Protein AF-M4BIV9-F1 (afdb_monomer_lite)

Structure (mmCIF, N/CA/C/O backbone):
data_AF-M4BIV9-F1
#
_entry.id   AF-M4BIV9-F1
#
loop_
_atom_site.group_PDB
_atom_site.id
_atom_site.type_symbol
_atom_site.label_atom_id
_atom_site.label_alt_id
_atom_site.label_comp_id
_atom_site.label_asym_id
_atom_site.label_entity_id
_atom_site.label_seq_id
_atom_site.pdbx_PDB_ins_code
_atom_site.Cartn_x
_atom_site.Cartn_y
_atom_site.Cartn_z
_atom_site.occupancy
_atom_site.B_iso_or_equiv
_atom_site.auth_seq_id
_atom_site.auth_comp_id
_atom_site.auth_asym_id
_atom_site.auth_atom_id
_atom_site.pdbx_PDB_model_num
ATOM 1 N N . MET A 1 1 ? 36.866 -8.983 -0.771 1.00 38.41 1 MET A N 1
ATOM 2 C CA . MET A 1 1 ? 36.747 -7.847 0.167 1.00 38.41 1 MET A CA 1
ATOM 3 C C . MET A 1 1 ? 36.782 -6.546 -0.617 1.00 38.41 1 MET A C 1
ATOM 5 O O . MET A 1 1 ? 37.854 -6.057 -0.934 1.00 38.41 1 MET A O 1
ATOM 9 N N . ALA A 1 2 ? 35.599 -6.054 -0.969 1.00 25.09 2 ALA A N 1
ATOM 10 C CA . ALA A 1 2 ? 35.226 -4.650 -1.118 1.00 25.09 2 ALA A CA 1
ATOM 11 C C . ALA A 1 2 ? 33.696 -4.694 -1.207 1.00 25.09 2 ALA A C 1
ATOM 13 O O . ALA A 1 2 ? 33.135 -5.419 -2.025 1.00 25.09 2 ALA A O 1
ATOM 14 N N . THR A 1 3 ? 33.064 -4.085 -0.220 1.00 27.92 3 THR A N 1
ATOM 15 C CA . THR A 1 3 ? 31.645 -4.150 0.116 1.00 27.92 3 THR A CA 1
ATOM 16 C C . THR A 1 3 ? 30.771 -3.640 -1.022 1.00 27.92 3 THR A C 1
ATOM 18 O O . THR A 1 3 ? 31.071 -2.595 -1.598 1.00 27.92 3 THR A O 1
ATOM 21 N N . SER A 1 4 ? 29.679 -4.364 -1.294 1.00 34.06 4 SER A N 1
ATOM 22 C CA . SER A 1 4 ? 28.459 -3.816 -1.892 1.00 34.06 4 SER A CA 1
ATOM 23 C C . SER A 1 4 ? 28.221 -2.436 -1.289 1.00 34.06 4 SER A C 1
ATOM 25 O O . SER A 1 4 ? 27.949 -2.326 -0.093 1.00 34.06 4 SER A O 1
ATOM 27 N N . SER A 1 5 ? 28.416 -1.377 -2.069 1.00 33.75 5 SER A N 1
ATOM 28 C CA . SER A 1 5 ? 27.922 -0.066 -1.687 1.00 33.75 5 SER A CA 1
ATOM 29 C C . SER A 1 5 ? 26.409 -0.119 -1.857 1.00 33.75 5 SER A C 1
ATOM 31 O O . SER A 1 5 ? 25.883 0.337 -2.874 1.00 33.75 5 SER A O 1
ATOM 33 N N . ASP A 1 6 ? 25.724 -0.708 -0.874 1.00 37.47 6 ASP A N 1
ATOM 34 C CA . ASP A 1 6 ? 24.367 -0.306 -0.543 1.00 37.47 6 ASP A CA 1
ATOM 35 C C . ASP A 1 6 ? 24.456 1.202 -0.352 1.00 37.47 6 ASP A C 1
ATOM 37 O O . ASP A 1 6 ? 24.949 1.695 0.665 1.00 37.47 6 ASP A O 1
ATOM 41 N N . ILE A 1 7 ? 24.090 1.956 -1.388 1.00 39.50 7 ILE A N 1
ATOM 42 C CA . ILE A 1 7 ? 23.848 3.379 -1.231 1.00 39.50 7 ILE A CA 1
ATOM 43 C C . ILE A 1 7 ? 22.632 3.429 -0.315 1.00 39.50 7 ILE A C 1
ATOM 45 O O . ILE A 1 7 ? 21.489 3.300 -0.748 1.00 39.50 7 ILE A O 1
ATOM 49 N N . SER A 1 8 ? 22.911 3.512 0.981 1.00 47.78 8 SER A N 1
ATOM 50 C CA . SER A 1 8 ? 21.933 3.781 2.010 1.00 47.78 8 SER A CA 1
ATOM 51 C C . SER A 1 8 ? 21.356 5.155 1.677 1.00 47.78 8 SER A C 1
ATOM 53 O O . SER A 1 8 ? 21.974 6.204 1.854 1.00 47.78 8 SER A O 1
ATOM 55 N N . TYR A 1 9 ? 20.145 5.143 1.129 1.00 54.22 9 TYR A N 1
ATOM 56 C CA . TYR A 1 9 ? 19.327 6.338 0.957 1.00 54.22 9 TYR A CA 1
ATOM 57 C C . TYR A 1 9 ? 18.795 6.845 2.305 1.00 54.22 9 TYR A C 1
ATOM 59 O O . TYR A 1 9 ? 17.915 7.704 2.318 1.00 54.22 9 TYR A O 1
ATOM 67 N N . ASP A 1 10 ? 19.320 6.349 3.436 1.00 52.72 10 ASP A N 1
ATOM 68 C CA . ASP A 1 10 ? 18.921 6.780 4.773 1.00 52.72 10 ASP A CA 1
ATOM 69 C C . ASP A 1 10 ? 19.072 8.297 4.924 1.00 52.72 10 ASP A C 1
ATOM 71 O O . ASP A 1 10 ? 18.286 8.894 5.636 1.00 52.72 10 ASP A O 1
ATOM 75 N N . GLY A 1 11 ? 19.974 8.958 4.186 1.00 51.81 11 GLY A N 1
ATOM 76 C CA . GLY A 1 11 ? 20.066 10.424 4.172 1.00 51.81 11 GLY A CA 1
ATOM 77 C C . GLY A 1 11 ? 18.838 11.143 3.587 1.00 51.81 11 GLY A C 1
ATOM 78 O O . GLY A 1 11 ? 18.454 12.197 4.085 1.00 51.81 11 GLY A O 1
ATOM 79 N N . ALA A 1 12 ? 18.192 10.579 2.559 1.00 53.44 12 ALA A N 1
ATOM 80 C CA . ALA A 1 12 ? 16.964 11.141 1.988 1.00 53.44 12 ALA A CA 1
ATOM 81 C C . ALA A 1 12 ? 15.755 10.856 2.889 1.00 53.44 12 ALA A C 1
ATOM 83 O O . ALA A 1 12 ? 14.896 11.718 3.055 1.00 53.44 12 ALA A O 1
ATOM 84 N N . TRP A 1 13 ? 15.720 9.672 3.507 1.00 53.50 13 TRP A N 1
ATOM 85 C CA . TRP A 1 13 ? 14.668 9.273 4.441 1.00 53.50 13 TRP A CA 1
ATOM 86 C C . TRP A 1 13 ? 14.811 9.924 5.819 1.00 53.50 13 TRP A C 1
ATOM 88 O O . TRP A 1 13 ? 13.791 10.212 6.417 1.00 53.50 13 TRP A O 1
ATOM 98 N N . ALA A 1 14 ? 16.014 10.261 6.288 1.00 56.25 14 ALA A N 1
ATOM 99 C CA . ALA A 1 14 ? 16.247 10.966 7.557 1.00 56.25 14 ALA A CA 1
ATOM 100 C C . ALA A 1 14 ? 15.665 12.387 7.571 1.00 56.25 14 ALA A C 1
ATOM 102 O O . ALA A 1 14 ? 15.383 12.937 8.629 1.00 56.25 14 ALA A O 1
ATOM 103 N N . LYS A 1 15 ? 15.442 12.988 6.393 1.00 55.12 15 LYS A N 1
ATOM 104 C CA . LYS A 1 15 ? 14.658 14.227 6.274 1.00 55.12 15 LYS A CA 1
ATOM 105 C C . LYS A 1 15 ? 13.201 14.003 6.683 1.00 55.12 15 LYS A C 1
ATOM 107 O O . LYS A 1 15 ? 12.543 14.924 7.161 1.00 55.12 15 LYS A O 1
ATOM 112 N N . TYR A 1 16 ? 12.708 12.790 6.454 1.00 51.31 16 TYR A N 1
ATOM 113 C CA . TYR A 1 16 ? 11.318 12.432 6.625 1.00 51.31 16 TYR A CA 1
ATOM 114 C C . TYR A 1 16 ? 11.062 11.581 7.842 1.00 51.31 16 TYR A C 1
ATOM 116 O O . TYR A 1 16 ? 10.022 11.826 8.370 1.00 51.31 16 TYR A O 1
ATOM 124 N N . PHE A 1 17 ? 11.951 10.744 8.373 1.00 56.19 17 PHE A N 1
ATOM 125 C CA . PHE A 1 17 ? 11.663 9.833 9.491 1.00 56.19 17 PHE A CA 1
ATOM 126 C C . PHE A 1 17 ? 12.606 10.060 10.671 1.00 56.19 17 PHE A C 1
ATOM 128 O O . PHE A 1 17 ? 13.809 10.233 10.477 1.00 56.19 17 PHE A O 1
ATOM 135 N N . ASP A 1 18 ? 12.054 10.039 11.886 1.00 50.31 18 ASP A N 1
ATOM 136 C CA . ASP A 1 18 ? 12.820 10.264 13.123 1.00 50.31 18 ASP A CA 1
ATOM 137 C C . ASP A 1 18 ? 13.546 8.992 13.604 1.00 50.31 18 ASP A C 1
ATOM 139 O O . ASP A 1 18 ? 14.580 9.075 14.269 1.00 50.31 18 ASP A O 1
ATOM 143 N N . SER A 1 19 ? 13.046 7.807 13.235 1.00 55.66 19 SER A N 1
ATOM 144 C CA . SER A 1 19 ? 13.696 6.518 13.478 1.00 55.66 19 SER A CA 1
ATOM 145 C C . SER A 1 19 ? 13.436 5.531 12.335 1.00 55.66 19 SER A C 1
ATOM 147 O O . SER A 1 19 ? 12.403 5.573 11.671 1.00 55.66 19 SER A O 1
ATOM 149 N N . ASN A 1 20 ? 14.402 4.637 12.107 1.00 56.34 20 ASN A N 1
ATOM 150 C CA . ASN A 1 20 ? 14.323 3.551 11.131 1.00 56.34 20 ASN A CA 1
ATOM 151 C C . ASN A 1 20 ? 14.505 2.229 11.883 1.00 56.34 20 ASN A C 1
ATOM 153 O O . ASN A 1 20 ? 15.637 1.812 12.126 1.00 56.34 20 ASN A O 1
ATOM 157 N N . GLU A 1 21 ? 13.404 1.594 12.274 1.00 57.00 21 GLU A N 1
ATOM 158 C CA . GLU A 1 21 ? 13.438 0.315 12.986 1.00 57.00 21 GLU A CA 1
ATOM 159 C C . GLU A 1 21 ? 12.952 -0.824 12.084 1.00 57.00 21 GLU A C 1
ATOM 161 O O . GLU A 1 21 ? 11.959 -0.702 11.363 1.00 57.00 21 GLU A O 1
ATOM 166 N N . ASP A 1 22 ? 13.684 -1.937 12.113 1.00 54.25 22 ASP A N 1
ATOM 167 C CA . ASP A 1 22 ? 13.279 -3.179 11.460 1.00 54.25 22 ASP A CA 1
ATOM 168 C C . ASP A 1 22 ? 12.296 -3.910 12.388 1.00 54.25 22 ASP A C 1
ATOM 170 O O . ASP A 1 22 ? 12.619 -4.191 13.543 1.00 54.25 22 ASP A O 1
ATOM 174 N N . VAL A 1 23 ? 11.104 -4.244 11.887 1.00 56.88 23 VAL A N 1
ATOM 175 C CA . VAL A 1 23 ? 10.093 -4.981 12.654 1.00 56.88 23 VAL A CA 1
ATOM 176 C C . VAL A 1 23 ? 10.177 -6.458 12.283 1.00 56.88 23 VAL A C 1
ATOM 178 O O . VAL A 1 23 ? 9.776 -6.865 11.192 1.00 56.88 23 VAL A O 1
ATOM 181 N N . ALA A 1 24 ? 10.713 -7.273 13.191 1.00 62.72 24 ALA A N 1
ATOM 182 C CA . ALA A 1 24 ? 10.722 -8.724 13.039 1.00 62.72 24 ALA A CA 1
ATOM 183 C C . ALA A 1 24 ? 9.348 -9.300 13.410 1.00 62.72 24 ALA A C 1
ATOM 185 O O . ALA A 1 24 ? 8.859 -9.104 14.523 1.00 62.72 24 ALA A O 1
ATOM 186 N N . LEU A 1 25 ? 8.737 -10.027 12.481 1.00 52.00 25 LEU A N 1
ATOM 187 C CA . LEU A 1 25 ? 7.492 -10.740 12.702 1.00 52.00 25 LEU A CA 1
ATOM 188 C C . LEU A 1 25 ? 7.724 -12.077 13.428 1.00 52.00 25 LEU A C 1
ATOM 190 O O . LEU A 1 25 ? 8.766 -12.716 13.247 1.00 52.00 25 LEU A O 1
ATOM 194 N N . PRO A 1 26 ? 6.731 -12.576 14.193 1.00 47.16 26 PRO A N 1
ATOM 195 C CA . PRO A 1 26 ? 6.834 -13.845 14.922 1.00 47.16 26 PRO A CA 1
ATOM 196 C C . PRO A 1 26 ? 7.100 -15.075 14.042 1.00 47.16 26 PRO A C 1
ATOM 198 O O . PRO A 1 26 ? 7.583 -16.095 14.529 1.00 47.16 26 PRO A O 1
ATOM 201 N N . ASN A 1 27 ? 6.775 -15.000 12.750 1.00 47.59 27 ASN A N 1
ATOM 202 C CA . ASN A 1 27 ? 7.010 -16.064 11.774 1.00 47.59 27 ASN A CA 1
ATOM 203 C C . ASN A 1 27 ? 8.434 -16.048 11.173 1.00 47.59 27 ASN A C 1
ATOM 205 O O . ASN A 1 27 ? 8.737 -16.892 10.332 1.00 47.59 27 ASN A O 1
ATOM 209 N N . GLY A 1 28 ? 9.298 -15.120 11.602 1.00 41.41 28 GLY A N 1
ATOM 210 C CA . GLY A 1 28 ? 10.658 -14.949 11.087 1.00 41.41 28 GLY A CA 1
ATOM 211 C C . GLY A 1 28 ? 10.768 -14.024 9.871 1.00 41.41 28 GLY A C 1
ATOM 212 O O . GLY A 1 28 ? 11.878 -13.820 9.382 1.00 41.41 28 GLY A O 1
ATOM 213 N N . ASP A 1 29 ? 9.655 -13.455 9.395 1.00 40.22 29 ASP A N 1
ATOM 214 C CA . ASP A 1 29 ? 9.660 -12.416 8.364 1.00 40.22 29 ASP A CA 1
ATOM 215 C C . ASP A 1 29 ? 10.131 -11.074 8.966 1.00 40.22 29 ASP A C 1
ATOM 217 O O . ASP A 1 29 ? 9.978 -10.830 10.161 1.00 40.22 29 ASP A O 1
ATOM 221 N N . ALA A 1 30 ? 10.699 -10.180 8.157 1.00 40.66 30 ALA A N 1
ATOM 222 C CA . ALA A 1 30 ? 11.092 -8.838 8.593 1.00 40.66 30 ALA A CA 1
ATOM 223 C C . ALA A 1 30 ? 10.413 -7.786 7.712 1.00 40.66 30 ALA A C 1
ATOM 225 O O . ALA A 1 30 ? 10.646 -7.728 6.501 1.00 40.66 30 ALA A O 1
ATOM 226 N N . LEU A 1 31 ? 9.580 -6.949 8.328 1.00 40.03 31 LEU A N 1
ATOM 227 C CA . LEU A 1 31 ? 8.923 -5.815 7.687 1.00 40.03 31 LEU A CA 1
ATOM 228 C C . LEU A 1 31 ? 9.732 -4.557 7.989 1.00 40.03 31 LEU A C 1
ATOM 230 O O . LEU A 1 31 ? 10.016 -4.244 9.146 1.00 40.03 31 LEU A O 1
ATOM 234 N N . LYS A 1 32 ? 10.136 -3.838 6.941 1.00 48.06 32 LYS A N 1
ATOM 235 C CA . LYS A 1 32 ? 10.895 -2.594 7.102 1.00 48.06 32 LYS A CA 1
ATOM 236 C C . LYS A 1 32 ? 9.971 -1.397 7.005 1.00 48.06 32 LYS A C 1
ATOM 238 O O . LYS A 1 32 ? 9.091 -1.341 6.153 1.00 48.06 32 LYS A O 1
ATOM 243 N N . VAL A 1 33 ? 10.158 -0.427 7.890 1.00 43.19 33 VAL A N 1
ATOM 244 C CA . VAL A 1 33 ? 9.293 0.750 7.991 1.00 43.19 33 VAL A CA 1
ATOM 245 C C . VAL A 1 33 ? 9.638 1.752 6.879 1.00 43.19 33 VAL A C 1
ATOM 247 O O . VAL A 1 33 ? 10.405 2.673 7.128 1.00 43.19 33 VAL A O 1
ATOM 250 N N . ARG A 1 34 ? 9.164 1.570 5.631 1.00 53.16 34 ARG A N 1
ATOM 251 C CA . ARG A 1 34 ? 9.266 2.606 4.578 1.00 53.16 34 ARG A CA 1
ATOM 252 C C . ARG A 1 34 ? 8.026 2.592 3.675 1.00 53.16 34 ARG A C 1
ATOM 254 O O . ARG A 1 34 ? 7.669 1.567 3.131 1.00 53.16 34 ARG A O 1
ATOM 261 N N . MET A 1 35 ? 7.342 3.719 3.479 1.00 41.66 35 MET A N 1
ATOM 262 C CA . MET A 1 35 ? 6.291 3.850 2.454 1.00 41.66 35 MET A CA 1
ATOM 263 C C . MET A 1 35 ? 6.285 5.261 1.862 1.00 41.66 35 MET A C 1
ATOM 265 O O . MET A 1 35 ? 6.604 6.252 2.508 1.00 41.66 35 MET A O 1
ATOM 269 N N . TRP A 1 36 ? 5.901 5.339 0.594 1.00 45.38 36 TRP A N 1
ATOM 270 C CA . TRP A 1 36 ? 6.172 6.451 -0.321 1.00 45.38 36 TRP A CA 1
ATOM 271 C C . TRP A 1 36 ? 5.265 7.650 -0.110 1.00 45.38 36 TRP A C 1
ATOM 273 O O . TRP A 1 36 ? 5.667 8.794 -0.281 1.00 45.38 36 TRP A O 1
ATOM 283 N N . PHE A 1 37 ? 4.018 7.363 0.247 1.00 46.72 37 PHE A N 1
ATOM 284 C CA . PHE A 1 37 ? 3.015 8.372 0.546 1.00 46.72 37 PHE A CA 1
ATOM 285 C C . PHE A 1 37 ? 3.297 9.066 1.889 1.00 46.72 37 PHE A C 1
ATOM 287 O O . PHE A 1 37 ? 2.877 10.200 2.112 1.00 46.72 37 PHE A O 1
ATOM 294 N N . CYS A 1 38 ? 4.052 8.404 2.767 1.00 49.88 38 CYS A N 1
ATOM 295 C CA . CYS A 1 38 ? 4.273 8.868 4.124 1.00 49.88 38 CYS A CA 1
ATOM 296 C C . CYS A 1 38 ? 5.282 10.010 4.216 1.00 49.88 38 CYS A C 1
ATOM 298 O O . CYS A 1 38 ? 5.077 10.859 5.063 1.00 49.88 38 CYS A O 1
ATOM 30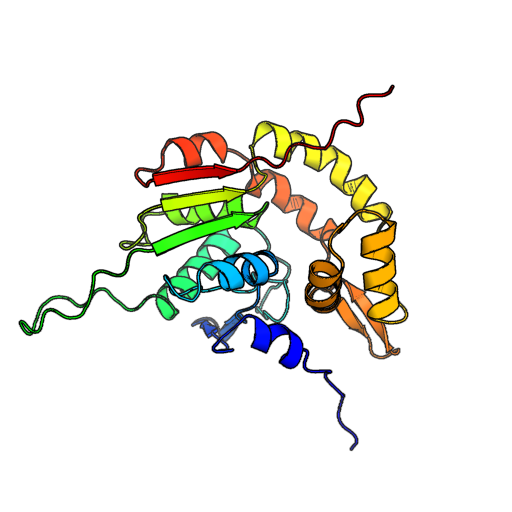0 N N . SER A 1 39 ? 6.269 10.137 3.321 1.00 51.53 39 SER A N 1
ATOM 301 C CA . SER A 1 39 ? 7.267 11.219 3.422 1.00 51.53 39 SER A CA 1
ATOM 302 C C . SER A 1 39 ? 6.647 12.625 3.365 1.00 51.53 39 SER A C 1
ATOM 304 O O . SER A 1 39 ? 7.032 13.513 4.120 1.00 51.53 39 SER A O 1
ATOM 306 N N . MET A 1 40 ? 5.634 12.840 2.518 1.00 54.56 40 MET A N 1
ATOM 307 C CA . MET A 1 40 ? 4.960 14.142 2.420 1.00 54.56 40 MET A CA 1
ATOM 308 C C . MET A 1 40 ? 3.938 14.368 3.543 1.00 54.56 40 MET A C 1
ATOM 310 O O . MET A 1 40 ? 3.832 15.479 4.055 1.00 54.56 40 MET A O 1
ATOM 314 N N . VAL A 1 41 ? 3.202 13.324 3.938 1.00 57.94 41 VAL A N 1
ATOM 315 C CA . VAL A 1 41 ? 2.233 13.388 5.048 1.00 57.94 41 VAL A CA 1
ATOM 316 C C . VAL A 1 41 ? 2.940 13.616 6.377 1.00 57.94 41 VAL A C 1
ATOM 318 O O . VAL A 1 41 ? 2.500 14.418 7.193 1.00 57.94 41 VAL A O 1
ATOM 321 N N . GLU A 1 42 ? 4.069 12.957 6.575 1.00 56.75 42 GLU A N 1
ATOM 322 C CA . GLU A 1 42 ? 4.873 13.069 7.775 1.00 56.75 42 GLU A CA 1
ATOM 323 C C . GLU A 1 42 ? 5.490 14.462 7.906 1.00 56.75 42 GLU A C 1
ATOM 325 O O . GLU A 1 42 ? 5.339 15.087 8.952 1.00 56.75 42 GLU A O 1
ATOM 330 N N . ALA A 1 43 ? 6.049 15.026 6.829 1.00 58.50 43 ALA A N 1
ATOM 331 C CA . ALA A 1 43 ? 6.552 16.403 6.837 1.00 58.50 43 ALA A CA 1
ATOM 332 C C . ALA A 1 43 ? 5.503 17.442 7.294 1.00 58.50 43 ALA A C 1
ATOM 334 O O . ALA A 1 43 ? 5.875 18.509 7.774 1.00 58.50 43 ALA A O 1
ATOM 335 N N . MET A 1 44 ? 4.206 17.142 7.156 1.00 60.81 44 MET A N 1
ATOM 336 C CA . MET A 1 44 ? 3.114 18.006 7.614 1.00 60.81 44 MET A CA 1
ATOM 337 C C . MET A 1 44 ? 2.588 17.668 9.015 1.00 60.81 44 MET A C 1
ATOM 339 O O . MET A 1 44 ? 1.956 18.525 9.629 1.00 60.81 44 MET A O 1
ATOM 343 N N . LEU A 1 45 ? 2.791 16.440 9.504 1.00 66.75 45 LEU A N 1
ATOM 344 C CA . LEU A 1 45 ? 2.097 15.919 10.687 1.00 66.75 45 LEU A CA 1
ATOM 345 C C . LEU A 1 45 ? 3.005 15.548 11.867 1.00 66.75 45 LEU A C 1
ATOM 347 O O . LEU A 1 45 ? 2.481 15.396 12.970 1.00 66.75 45 LEU A O 1
ATOM 351 N N . LYS A 1 46 ? 4.330 15.472 11.678 1.00 64.38 46 LYS A N 1
ATOM 352 C CA . LYS A 1 46 ? 5.318 15.118 12.721 1.00 64.38 46 LYS A CA 1
ATOM 353 C C . LYS A 1 46 ? 5.162 15.854 14.046 1.00 64.38 46 LYS A C 1
ATOM 355 O O . LYS A 1 46 ? 5.321 15.261 15.102 1.00 64.38 46 LYS A O 1
ATOM 360 N N . GLU A 1 47 ? 4.837 17.142 13.984 1.00 67.88 47 GLU A N 1
ATOM 361 C CA . GLU A 1 47 ? 4.697 18.001 15.168 1.00 67.88 47 GLU A CA 1
ATOM 362 C C . GLU A 1 47 ? 3.414 17.708 15.969 1.00 67.88 47 GLU A C 1
ATOM 364 O O . GLU A 1 47 ? 3.233 18.218 17.071 1.00 67.88 47 GLU A O 1
ATOM 369 N N . THR A 1 48 ? 2.487 16.921 15.411 1.00 72.62 48 THR A N 1
ATOM 370 C CA . THR A 1 48 ? 1.134 16.723 15.963 1.00 72.62 48 THR A CA 1
ATOM 371 C C . THR A 1 48 ? 0.741 15.264 16.153 1.00 72.62 48 THR A C 1
ATOM 373 O O . THR A 1 48 ? -0.160 14.980 16.940 1.00 72.62 48 THR A O 1
ATOM 376 N N . CYS A 1 49 ? 1.380 14.327 15.451 1.00 76.31 49 CYS A N 1
ATOM 377 C CA . CYS A 1 49 ? 1.113 12.906 15.613 1.00 76.31 49 CYS A CA 1
ATOM 378 C C . CYS A 1 49 ? 2.344 12.052 15.304 1.00 76.31 49 CYS A C 1
ATOM 380 O O . CYS A 1 49 ? 3.255 12.453 14.581 1.00 76.31 49 CYS A O 1
ATOM 382 N N . ARG A 1 50 ? 2.337 10.828 15.837 1.00 80.44 50 ARG A N 1
ATOM 383 C CA . ARG A 1 50 ? 3.316 9.805 15.476 1.00 80.44 50 ARG A CA 1
ATOM 384 C C . ARG A 1 50 ? 2.883 9.114 14.186 1.00 80.44 50 ARG A C 1
ATOM 386 O O . ARG A 1 50 ? 1.764 8.609 14.098 1.00 80.44 50 ARG A O 1
ATOM 393 N N . VAL A 1 51 ? 3.782 9.062 13.208 1.00 79.62 51 VAL A N 1
ATOM 394 C CA . VAL A 1 51 ? 3.538 8.425 11.910 1.00 79.62 51 VAL A CA 1
ATOM 395 C C . VAL A 1 51 ? 4.293 7.103 11.839 1.00 79.62 51 VAL A C 1
ATOM 397 O O . VAL A 1 51 ? 5.494 7.050 12.077 1.00 79.62 51 VAL A O 1
ATOM 400 N N . TYR A 1 52 ? 3.582 6.037 11.478 1.00 82.56 52 TYR A N 1
ATOM 401 C CA . TYR A 1 52 ? 4.166 4.732 11.184 1.00 82.56 52 TYR A CA 1
ATOM 402 C C . TYR A 1 52 ? 3.952 4.415 9.705 1.00 82.56 52 TYR A C 1
ATOM 404 O O . TYR A 1 52 ? 2.815 4.392 9.230 1.00 82.56 52 TYR A O 1
ATOM 412 N N . ALA A 1 53 ? 5.034 4.169 8.972 1.00 81.06 53 ALA A N 1
ATOM 413 C CA . ALA A 1 53 ? 4.994 3.940 7.532 1.00 81.06 53 ALA A CA 1
ATOM 414 C C . ALA A 1 53 ? 5.803 2.705 7.164 1.00 81.06 53 ALA A C 1
ATOM 416 O O . ALA A 1 53 ? 7.019 2.785 7.149 1.00 81.06 53 ALA A O 1
ATOM 417 N N . PHE A 1 54 ? 5.176 1.578 6.837 1.00 81.50 54 PHE A N 1
ATOM 418 C CA . PHE A 1 54 ? 5.908 0.332 6.590 1.00 81.50 54 PHE A CA 1
ATOM 419 C C . PHE A 1 54 ? 5.701 -0.263 5.205 1.00 81.50 54 PHE A C 1
ATOM 421 O O . PHE A 1 54 ? 4.633 -0.143 4.611 1.00 81.50 54 PHE A O 1
ATOM 428 N N . ASP A 1 55 ? 6.751 -0.910 4.703 1.00 83.19 55 ASP A N 1
ATOM 429 C CA . ASP A 1 55 ? 6.767 -1.602 3.425 1.00 83.19 55 ASP A CA 1
ATOM 430 C C . ASP A 1 55 ? 5.915 -2.864 3.554 1.00 83.19 55 ASP A C 1
ATOM 432 O O . ASP A 1 55 ? 6.178 -3.718 4.400 1.00 83.19 55 ASP A O 1
ATOM 436 N N . LEU A 1 56 ? 4.916 -3.024 2.690 1.00 87.12 56 LEU A N 1
ATOM 437 C CA . LEU A 1 56 ? 4.149 -4.267 2.617 1.00 87.12 56 LEU A CA 1
ATOM 438 C C . LEU A 1 56 ? 5.021 -5.427 2.106 1.00 87.12 56 LEU A C 1
ATOM 440 O O . LEU A 1 56 ? 6.062 -5.221 1.479 1.00 87.12 56 LEU A O 1
ATOM 444 N N . ARG A 1 57 ? 4.550 -6.663 2.304 1.00 89.25 57 ARG A N 1
ATOM 445 C CA . ARG A 1 57 ? 5.121 -7.871 1.685 1.00 89.25 57 ARG A CA 1
ATOM 446 C C . ARG A 1 57 ? 5.460 -7.642 0.210 1.00 89.25 57 ARG A C 1
ATOM 448 O O . ARG A 1 57 ? 4.665 -7.066 -0.538 1.00 89.25 57 ARG A O 1
ATOM 455 N N . GLY A 1 58 ? 6.646 -8.084 -0.208 1.00 83.56 58 GLY A N 1
ATOM 456 C CA . GLY A 1 58 ? 7.118 -7.954 -1.589 1.00 83.56 58 GLY A CA 1
ATOM 457 C C . GLY A 1 58 ? 7.389 -6.514 -2.053 1.00 83.56 58 GLY A C 1
ATOM 458 O O . GLY A 1 58 ? 7.574 -6.301 -3.255 1.00 83.56 58 GLY A O 1
ATOM 459 N N . HIS A 1 59 ? 7.400 -5.531 -1.144 1.00 83.69 59 HIS A N 1
ATOM 460 C CA . HIS A 1 59 ? 7.695 -4.124 -1.421 1.00 83.69 59 HIS A CA 1
ATOM 461 C C . HIS A 1 59 ? 8.892 -3.627 -0.599 1.00 83.69 59 HIS A C 1
ATOM 463 O O . HIS A 1 59 ? 9.241 -4.185 0.439 1.00 83.69 59 HIS A O 1
ATOM 469 N N . GLY A 1 60 ? 9.544 -2.585 -1.124 1.00 79.88 60 GLY A N 1
ATOM 470 C CA . GLY A 1 60 ? 10.696 -1.919 -0.520 1.00 79.88 60 GLY A CA 1
ATOM 471 C C . GLY A 1 60 ? 11.748 -2.878 0.026 1.00 79.88 60 GLY A C 1
ATOM 472 O O . GLY A 1 60 ? 12.416 -3.546 -0.764 1.00 79.88 60 GLY A O 1
ATOM 473 N N . GLN A 1 61 ? 11.988 -2.874 1.332 1.00 77.12 61 GLN A N 1
ATOM 474 C CA . GLN A 1 61 ? 13.008 -3.725 1.958 1.00 77.12 61 GLN A CA 1
ATOM 475 C C . GLN A 1 61 ? 12.429 -4.851 2.829 1.00 77.12 61 GLN A C 1
ATOM 477 O O . GLN A 1 61 ? 13.180 -5.532 3.527 1.00 77.12 61 GLN A O 1
ATOM 482 N N . THR A 1 62 ? 11.113 -5.044 2.791 1.00 80.56 62 THR A N 1
ATOM 483 C CA . THR A 1 62 ? 10.448 -6.144 3.484 1.00 80.56 62 THR A CA 1
ATOM 484 C C . THR A 1 62 ? 10.817 -7.479 2.856 1.00 80.56 62 THR A C 1
ATOM 486 O O . THR A 1 62 ? 10.743 -7.640 1.636 1.00 80.56 62 THR A O 1
ATOM 489 N N . HIS A 1 63 ? 11.142 -8.449 3.708 1.00 79.38 63 HIS A N 1
ATOM 490 C CA . HIS A 1 63 ? 11.420 -9.821 3.314 1.00 79.38 63 HIS A CA 1
ATOM 491 C C . HIS A 1 63 ? 10.517 -10.784 4.066 1.00 79.38 63 HIS A C 1
ATOM 493 O O . HIS A 1 63 ? 10.491 -10.801 5.298 1.00 79.38 63 HIS A O 1
ATOM 499 N N . THR A 1 64 ? 9.810 -11.612 3.305 1.00 84.00 64 THR A N 1
ATOM 500 C CA . THR A 1 64 ? 8.979 -12.687 3.833 1.00 84.00 64 THR A CA 1
ATOM 501 C C . THR A 1 64 ? 9.391 -14.031 3.246 1.00 84.00 64 THR A C 1
ATOM 503 O O . THR A 1 64 ? 9.992 -14.115 2.174 1.00 84.00 64 THR A O 1
ATOM 506 N N . SER A 1 65 ? 9.016 -15.113 3.920 1.00 83.44 65 SER A N 1
ATOM 507 C CA . SER A 1 65 ? 9.179 -16.486 3.431 1.00 83.44 65 SER A CA 1
ATOM 508 C C . SER A 1 65 ? 8.552 -16.725 2.047 1.00 83.44 65 SER A C 1
ATOM 510 O O . SER A 1 65 ? 9.052 -17.548 1.279 1.00 83.44 65 SER A O 1
ATOM 512 N N . VAL A 1 66 ? 7.477 -15.999 1.705 1.00 85.00 66 VAL A N 1
ATOM 513 C CA . VAL A 1 66 ? 6.767 -16.098 0.418 1.00 85.00 66 VAL A CA 1
ATOM 514 C C . VAL A 1 66 ? 6.344 -14.705 -0.068 1.00 85.00 66 VAL A C 1
ATOM 516 O O . VAL A 1 66 ? 5.183 -14.312 0.044 1.00 85.00 66 VAL A O 1
ATOM 519 N N . ASP A 1 67 ? 7.274 -13.956 -0.664 1.00 84.69 67 ASP A N 1
ATOM 520 C CA . ASP A 1 67 ? 7.032 -12.570 -1.120 1.00 84.69 67 ASP A CA 1
ATOM 521 C C . ASP A 1 67 ? 5.991 -12.439 -2.248 1.00 84.69 67 ASP A C 1
ATOM 523 O O . ASP A 1 67 ? 5.478 -11.353 -2.517 1.00 84.69 67 ASP A O 1
ATOM 527 N N . VAL A 1 68 ? 5.668 -13.541 -2.928 1.00 86.31 68 VAL A N 1
ATOM 528 C CA . VAL A 1 68 ? 4.756 -13.563 -4.084 1.00 86.31 68 VAL A CA 1
ATOM 529 C C . VAL A 1 68 ? 3.280 -13.708 -3.704 1.00 86.31 68 VAL A C 1
ATOM 531 O O . VAL A 1 68 ? 2.403 -13.580 -4.568 1.00 86.31 68 VAL A O 1
ATOM 534 N N . ASP A 1 69 ? 2.977 -14.016 -2.442 1.00 91.12 69 ASP A N 1
ATOM 535 C CA . ASP A 1 69 ? 1.598 -14.081 -1.966 1.00 91.12 69 ASP A CA 1
ATOM 536 C C . ASP A 1 69 ? 1.102 -12.696 -1.556 1.00 91.12 69 ASP A C 1
ATOM 538 O O . ASP A 1 69 ? 1.166 -12.298 -0.402 1.00 91.12 69 ASP A O 1
ATOM 542 N N . LEU A 1 70 ? 0.588 -11.957 -2.536 1.00 91.88 70 LEU A N 1
ATOM 543 C CA . LEU A 1 70 ? -0.034 -10.654 -2.323 1.00 91.88 70 LEU A CA 1
ATOM 544 C C . LEU A 1 70 ? -1.560 -10.771 -2.233 1.00 91.88 70 LEU A C 1
ATOM 546 O O . LEU A 1 70 ? -2.274 -9.843 -2.619 1.00 91.88 70 LEU A O 1
ATOM 550 N N . SER A 1 71 ? -2.086 -11.917 -1.783 1.00 94.31 71 SER A N 1
ATOM 551 C CA . SER A 1 71 ? -3.512 -12.038 -1.491 1.00 94.31 71 SER A CA 1
ATOM 552 C C . SER A 1 71 ? -3.908 -11.074 -0.374 1.00 94.31 71 SER A C 1
ATOM 554 O O . SER A 1 71 ? -3.113 -10.722 0.500 1.00 94.31 71 SER A O 1
ATOM 556 N N . ILE A 1 72 ? -5.152 -10.604 -0.417 1.00 94.19 72 ILE A N 1
ATOM 557 C CA . ILE A 1 72 ? -5.577 -9.578 0.529 1.00 94.19 72 ILE A CA 1
ATOM 558 C C . ILE A 1 72 ? -5.614 -10.088 1.970 1.00 94.19 72 ILE A C 1
ATOM 560 O O . ILE A 1 72 ? -5.334 -9.327 2.887 1.00 94.19 72 ILE A O 1
ATOM 564 N N . ASP A 1 73 ? -5.912 -11.372 2.157 1.00 94.62 73 ASP A N 1
ATOM 565 C CA . ASP A 1 73 ? -5.980 -11.997 3.474 1.00 94.62 73 ASP A CA 1
ATOM 566 C C . ASP A 1 73 ? -4.583 -12.089 4.103 1.00 94.62 73 ASP A C 1
ATOM 568 O O . ASP A 1 73 ? -4.414 -11.725 5.266 1.00 94.62 73 ASP A O 1
ATOM 572 N N . THR A 1 74 ? -3.567 -12.465 3.318 1.00 94.81 74 THR A N 1
ATOM 573 C CA . THR A 1 74 ? -2.164 -12.474 3.759 1.00 94.81 74 THR A CA 1
ATOM 574 C C . THR A 1 74 ? -1.694 -11.069 4.130 1.00 94.81 74 THR A C 1
ATOM 576 O O . THR A 1 74 ? -1.178 -10.865 5.226 1.00 94.81 74 THR A O 1
ATOM 579 N N . LEU A 1 75 ? -1.960 -10.068 3.282 1.00 94.25 75 LEU A N 1
ATOM 580 C CA . LEU A 1 75 ? -1.586 -8.676 3.567 1.00 94.25 75 LEU A CA 1
ATOM 581 C C . LEU A 1 75 ? -2.269 -8.124 4.829 1.00 94.25 75 LEU A C 1
ATOM 583 O O . LEU A 1 75 ? -1.662 -7.345 5.569 1.00 94.25 75 LEU A O 1
ATOM 587 N N . VAL A 1 76 ? -3.522 -8.522 5.086 1.00 95.44 76 VAL A N 1
ATOM 588 C CA . VAL A 1 76 ? -4.249 -8.173 6.316 1.00 95.44 76 VAL A CA 1
ATOM 589 C C . VAL A 1 76 ? -3.559 -8.773 7.537 1.00 95.44 76 VAL A C 1
ATOM 591 O O . VAL A 1 76 ? -3.353 -8.070 8.524 1.00 95.44 76 VAL A O 1
ATOM 594 N N . VAL A 1 77 ? -3.180 -10.049 7.475 1.00 94.56 77 VAL A N 1
ATOM 595 C CA . VAL A 1 77 ? -2.480 -10.726 8.573 1.00 94.56 77 VAL A CA 1
ATOM 596 C C . VAL A 1 77 ? -1.127 -10.073 8.850 1.00 94.56 77 VAL A C 1
ATOM 598 O O . VAL A 1 77 ? -0.861 -9.739 10.002 1.00 94.56 77 VAL A O 1
ATOM 601 N N . ASP A 1 78 ? -0.317 -9.833 7.817 1.00 92.50 78 ASP A N 1
ATOM 602 C CA . ASP A 1 78 ? 0.995 -9.187 7.958 1.00 92.50 78 ASP A CA 1
ATOM 603 C C . ASP A 1 78 ? 0.866 -7.811 8.628 1.00 92.50 78 ASP A C 1
ATOM 605 O O . ASP A 1 78 ? 1.595 -7.479 9.560 1.00 92.50 78 ASP A O 1
ATOM 609 N N . THR A 1 79 ? -0.112 -7.017 8.186 1.00 91.62 79 THR A N 1
ATOM 610 C CA . THR A 1 79 ? -0.331 -5.662 8.706 1.00 91.62 79 THR A CA 1
ATOM 611 C C . THR A 1 79 ? -0.782 -5.669 10.160 1.00 91.62 79 THR A C 1
ATOM 613 O O . THR A 1 79 ? -0.302 -4.854 10.941 1.00 91.62 79 THR A O 1
ATOM 616 N N . LEU A 1 80 ? -1.673 -6.586 10.549 1.00 91.94 80 LEU A N 1
ATOM 617 C CA . LEU A 1 80 ? -2.087 -6.708 11.949 1.00 91.94 80 LEU A CA 1
ATOM 618 C C . LEU A 1 80 ? -0.901 -7.044 12.855 1.00 91.94 80 LEU A C 1
ATOM 620 O O . LEU A 1 80 ? -0.765 -6.423 13.902 1.00 91.94 80 LEU A O 1
ATOM 624 N N . GLN A 1 81 ? -0.017 -7.951 12.431 1.00 90.12 81 GLN A N 1
ATOM 625 C CA . GLN A 1 81 ? 1.168 -8.298 13.220 1.00 90.12 81 GLN A CA 1
ATOM 626 C C . GLN A 1 81 ? 2.125 -7.109 13.369 1.00 90.12 81 GLN A C 1
ATOM 628 O O . GLN A 1 81 ? 2.656 -6.880 14.451 1.00 90.12 81 GLN A O 1
ATOM 633 N N . VAL A 1 82 ? 2.312 -6.306 12.316 1.00 88.38 82 VAL A N 1
ATOM 634 C CA . VAL A 1 82 ? 3.091 -5.060 12.421 1.00 88.38 82 VAL A CA 1
ATOM 635 C C . VAL A 1 82 ? 2.434 -4.081 13.383 1.00 88.38 82 VAL A C 1
ATOM 637 O O . VAL A 1 82 ? 3.109 -3.500 14.227 1.00 88.38 82 VAL A O 1
ATOM 640 N N . MET A 1 83 ? 1.119 -3.896 13.280 1.00 87.31 83 MET A N 1
ATOM 641 C CA . MET A 1 83 ? 0.388 -2.980 14.151 1.00 87.31 83 MET A CA 1
ATOM 642 C C . MET A 1 83 ? 0.451 -3.408 15.620 1.00 87.31 83 MET A C 1
ATOM 644 O O . MET A 1 83 ? 0.617 -2.545 16.471 1.00 87.31 83 MET A O 1
ATOM 648 N N . GLU A 1 84 ? 0.381 -4.706 15.920 1.00 85.69 84 GLU A N 1
ATOM 649 C CA . GLU A 1 84 ? 0.538 -5.242 17.282 1.00 85.69 84 GLU A CA 1
ATOM 650 C C . GLU A 1 84 ? 1.922 -4.952 17.884 1.00 85.69 84 GLU A C 1
ATOM 652 O O . GLU A 1 84 ? 2.044 -4.806 19.097 1.00 85.69 84 GLU A O 1
ATOM 657 N N . LEU A 1 85 ? 2.959 -4.846 17.047 1.00 83.56 85 LEU A N 1
ATOM 658 C CA . LEU A 1 85 ? 4.321 -4.528 17.482 1.00 83.56 85 LEU A CA 1
ATOM 659 C C . LEU A 1 85 ? 4.567 -3.018 17.602 1.00 83.56 85 LEU A C 1
ATOM 661 O O . LEU A 1 85 ? 5.340 -2.587 18.455 1.00 83.56 85 LEU A O 1
ATOM 665 N N . LEU A 1 86 ? 3.932 -2.212 16.746 1.00 80.25 86 LEU A N 1
ATOM 666 C CA . LEU A 1 86 ? 4.141 -0.761 16.690 1.00 80.25 86 LEU A CA 1
ATOM 667 C C . LEU A 1 86 ? 3.228 0.028 17.631 1.00 80.25 86 LEU A C 1
ATOM 669 O O . LEU A 1 86 ? 3.624 1.086 18.128 1.00 80.25 86 LEU A O 1
ATOM 673 N N . ILE A 1 87 ? 1.999 -0.450 17.833 1.00 76.94 87 ILE A N 1
ATOM 674 C CA . ILE A 1 87 ? 1.004 0.202 18.680 1.00 76.94 87 ILE A CA 1
ATOM 675 C C . ILE A 1 87 ? 1.164 -0.370 20.089 1.00 76.94 87 ILE A C 1
ATOM 677 O O . ILE A 1 87 ? 0.934 -1.566 20.281 1.00 76.94 87 ILE A O 1
ATOM 681 N N . PRO A 1 88 ? 1.548 0.447 21.086 1.00 66.94 88 PRO A N 1
ATOM 682 C CA . PRO A 1 88 ? 1.680 -0.036 22.450 1.00 66.94 88 PRO A CA 1
ATOM 683 C C . PRO A 1 88 ? 0.340 -0.615 22.938 1.00 66.94 88 PRO A C 1
ATOM 685 O O . PRO A 1 88 ? -0.718 -0.065 22.608 1.00 66.94 88 PRO A O 1
ATOM 688 N N . PRO A 1 89 ? 0.357 -1.706 23.728 1.00 61.91 89 PRO A N 1
ATOM 689 C CA . PRO A 1 89 ? -0.857 -2.237 24.330 1.00 61.91 89 PRO A CA 1
ATOM 690 C C . PRO A 1 89 ? -1.555 -1.134 25.122 1.00 61.91 89 PRO A C 1
ATOM 692 O O . PRO A 1 89 ? -0.888 -0.369 25.822 1.00 61.91 89 PRO A O 1
ATOM 695 N N . MET A 1 90 ? -2.887 -1.061 25.047 1.00 57.41 90 MET A N 1
ATOM 696 C CA . MET A 1 90 ? -3.624 -0.209 25.979 1.00 57.41 90 MET A CA 1
ATOM 697 C C . MET A 1 90 ? -3.289 -0.693 27.389 1.00 57.41 90 MET A C 1
ATOM 699 O O . MET A 1 90 ? -3.559 -1.851 27.719 1.00 57.41 90 MET A O 1
ATOM 703 N N . ALA A 1 91 ? -2.643 0.153 28.189 1.00 53.97 91 ALA A N 1
ATOM 704 C CA . ALA A 1 91 ? -2.357 -0.190 29.568 1.00 53.97 91 ALA A CA 1
ATOM 705 C C . ALA A 1 91 ? -3.693 -0.353 30.292 1.00 53.97 91 ALA A C 1
ATOM 707 O O . ALA A 1 91 ? -4.498 0.575 30.357 1.00 53.97 91 ALA A O 1
ATOM 708 N N . LEU A 1 92 ? -3.946 -1.564 30.785 1.00 47.84 92 LEU A N 1
ATOM 709 C CA . LEU A 1 92 ? -4.995 -1.778 31.765 1.00 47.84 92 LEU A CA 1
ATOM 710 C C . LEU A 1 92 ? -4.545 -1.054 33.032 1.00 47.84 92 LEU A C 1
ATOM 712 O O . LEU A 1 92 ? -3.435 -1.272 33.515 1.00 47.84 92 LEU A O 1
ATOM 716 N N . GLU A 1 93 ? -5.385 -0.140 33.498 1.00 49.28 93 GLU A N 1
ATOM 717 C CA . GLU A 1 93 ? -5.172 0.642 34.708 1.00 49.28 93 GLU A CA 1
ATOM 718 C C . GLU A 1 93 ? -4.918 -0.290 35.905 1.00 49.28 93 GLU A C 1
ATOM 720 O O . GLU A 1 93 ? -5.856 -0.859 36.460 1.00 49.28 93 GLU A O 1
ATOM 725 N N . GLU A 1 94 ? -3.658 -0.457 36.312 1.00 50.03 94 GLU A N 1
ATOM 726 C CA . GLU A 1 94 ? -3.319 -1.059 37.612 1.00 50.03 94 GLU A CA 1
ATOM 727 C C . GLU A 1 94 ? -2.632 -0.077 38.569 1.00 50.03 94 GLU A C 1
ATOM 729 O O . GLU A 1 94 ? -2.663 -0.300 39.773 1.00 50.03 94 GLU A O 1
ATOM 734 N N . ASP A 1 95 ? -2.131 1.063 38.088 1.00 44.44 95 ASP A N 1
ATOM 735 C CA . ASP A 1 95 ? -1.640 2.143 38.946 1.00 44.44 95 ASP A CA 1
ATOM 736 C C . ASP A 1 95 ? -2.136 3.486 38.408 1.00 44.44 95 ASP A C 1
ATOM 738 O O . ASP A 1 95 ? -1.952 3.802 37.234 1.00 44.44 95 ASP A O 1
ATOM 742 N N . GLY A 1 96 ? -2.796 4.269 39.267 1.00 47.69 96 GLY A N 1
ATOM 743 C CA . GLY A 1 96 ? -3.504 5.517 38.950 1.00 47.69 96 GLY A CA 1
ATOM 744 C C . GLY A 1 96 ? -2.623 6.700 38.529 1.00 47.69 96 GLY A C 1
ATOM 745 O O . GLY A 1 96 ? -2.887 7.828 38.943 1.00 47.69 96 GLY A O 1
ATOM 746 N N . ASN A 1 97 ? -1.584 6.464 37.727 1.00 42.09 97 ASN A N 1
ATOM 747 C CA . ASN A 1 97 ? -0.779 7.499 37.098 1.00 42.09 97 ASN A CA 1
ATOM 748 C C . ASN A 1 97 ? -1.291 7.743 35.670 1.00 42.09 97 ASN A C 1
ATOM 750 O O . ASN A 1 97 ? -0.941 7.048 34.715 1.00 42.09 97 ASN A O 1
ATOM 754 N N . ALA A 1 98 ? -2.194 8.712 35.563 1.00 45.25 98 ALA A N 1
ATOM 755 C CA . ALA A 1 98 ? -2.937 9.066 34.362 1.00 45.25 98 ALA A CA 1
ATOM 756 C C . ALA A 1 98 ? -2.084 9.832 33.332 1.00 45.25 98 ALA A C 1
ATOM 758 O O . ALA A 1 98 ? -2.342 11.005 33.095 1.00 45.25 98 ALA A O 1
ATOM 759 N N . ASP A 1 99 ? -1.106 9.168 32.706 1.00 44.53 99 ASP A N 1
ATOM 760 C CA . ASP A 1 99 ? -0.320 9.746 31.595 1.00 44.53 99 ASP A CA 1
ATOM 761 C C . ASP A 1 99 ? -0.257 8.852 30.337 1.00 44.53 99 ASP A C 1
ATOM 763 O O . ASP A 1 99 ? 0.280 9.263 29.309 1.00 44.53 99 ASP A O 1
ATOM 767 N N . LEU A 1 100 ? -0.825 7.637 30.357 1.00 49.28 100 LEU A N 1
ATOM 768 C CA . LEU A 1 100 ? -0.946 6.810 29.147 1.00 49.28 100 LEU A CA 1
ATOM 769 C C . LEU A 1 100 ? -2.212 7.202 28.382 1.00 49.28 100 LEU A C 1
ATOM 771 O O . LEU A 1 100 ? -3.259 6.565 28.464 1.00 49.28 100 LEU A O 1
ATOM 775 N N . GLU A 1 101 ? -2.094 8.311 27.659 1.00 53.50 101 GLU A N 1
ATOM 776 C CA . GLU A 1 101 ? -3.076 8.814 26.706 1.00 53.50 101 GLU A CA 1
ATOM 777 C C . GLU A 1 101 ? -3.524 7.671 25.773 1.00 53.50 101 GLU A C 1
ATOM 779 O O . GLU A 1 101 ? -2.698 7.049 25.096 1.00 53.50 101 GLU A O 1
ATOM 784 N N . ASN A 1 102 ? -4.829 7.354 25.769 1.00 60.94 102 ASN A N 1
ATOM 785 C CA . ASN A 1 102 ? -5.436 6.353 24.883 1.00 60.94 102 ASN A CA 1
ATOM 786 C C . ASN A 1 102 ? -5.072 6.689 23.432 1.00 60.94 102 ASN A C 1
ATOM 788 O O . ASN A 1 102 ? -5.712 7.530 22.799 1.00 60.94 102 ASN A O 1
ATOM 792 N N . SER A 1 103 ? -4.018 6.053 22.923 1.00 72.00 103 SER A N 1
ATOM 793 C CA . SER A 1 103 ? -3.405 6.424 21.654 1.00 72.00 103 SER A CA 1
ATOM 794 C C . SER A 1 103 ? -4.401 6.186 20.529 1.00 72.00 103 SER A C 1
ATOM 796 O O . SER A 1 103 ? -4.731 5.046 20.215 1.00 72.00 103 SER A O 1
ATOM 798 N N . GLN A 1 104 ? -4.905 7.258 19.926 1.00 86.31 104 GLN A N 1
ATOM 799 C CA . GLN A 1 104 ? -5.855 7.172 18.824 1.00 86.31 104 GLN A CA 1
ATOM 800 C C . GLN A 1 104 ? -5.114 6.845 17.527 1.00 86.31 104 GLN A C 1
ATOM 802 O O . GLN A 1 104 ? -4.164 7.523 17.144 1.00 86.31 104 GLN A O 1
ATOM 807 N N . THR A 1 105 ? -5.550 5.795 16.836 1.00 89.19 105 THR A N 1
ATOM 808 C CA . THR A 1 105 ? -4.942 5.334 15.584 1.00 89.19 105 THR A CA 1
ATOM 809 C C . THR A 1 105 ? -5.822 5.714 14.399 1.00 89.19 105 THR A C 1
ATOM 811 O O . THR A 1 105 ? -7.034 5.490 14.411 1.00 89.19 105 THR A O 1
ATOM 814 N N . ILE A 1 106 ? -5.210 6.254 13.346 1.00 91.31 106 ILE A N 1
ATOM 815 C CA . ILE A 1 106 ? -5.853 6.483 12.050 1.00 91.31 106 ILE A CA 1
ATOM 816 C C . ILE A 1 106 ? -5.077 5.696 11.000 1.00 91.31 106 ILE A C 1
ATOM 818 O O . ILE A 1 106 ? -3.863 5.846 10.885 1.00 91.31 106 ILE A O 1
ATOM 822 N N . ILE A 1 107 ? -5.775 4.876 10.215 1.00 92.88 107 ILE A N 1
ATOM 823 C CA . ILE A 1 107 ? -5.163 4.176 9.082 1.00 92.88 107 ILE A CA 1
ATOM 824 C C . ILE A 1 107 ? -5.337 5.025 7.830 1.00 92.88 107 ILE A C 1
ATOM 826 O O . ILE A 1 107 ? -6.458 5.374 7.459 1.00 92.88 107 ILE A O 1
ATOM 830 N N . VAL A 1 108 ? -4.233 5.318 7.149 1.00 91.62 108 VAL A N 1
ATOM 831 C CA . VAL A 1 108 ? -4.230 6.046 5.878 1.00 91.62 108 VAL A CA 1
ATOM 832 C C . VAL A 1 108 ? -3.664 5.142 4.795 1.00 91.62 108 VAL A C 1
ATOM 834 O O . VAL A 1 108 ? -2.570 4.602 4.939 1.00 91.62 108 VAL A O 1
ATOM 837 N N . GLY A 1 109 ? -4.405 4.971 3.704 1.00 90.44 109 GLY A N 1
ATOM 838 C CA . GLY A 1 109 ? -4.018 4.068 2.632 1.00 90.44 109 GLY A CA 1
ATOM 839 C C . GLY A 1 109 ? -4.321 4.621 1.245 1.00 90.44 109 GLY A C 1
ATOM 840 O O . GLY A 1 109 ? -5.425 5.085 0.972 1.00 90.44 109 GLY A O 1
ATOM 841 N N . HIS A 1 110 ? -3.344 4.508 0.347 1.00 87.06 110 HIS A N 1
ATOM 842 C CA . HIS A 1 110 ? -3.474 4.834 -1.072 1.00 87.06 110 HIS A CA 1
ATOM 843 C C . HIS A 1 110 ? -3.546 3.560 -1.918 1.00 87.06 110 HIS A C 1
ATOM 845 O O . HIS A 1 110 ? -2.793 2.615 -1.669 1.00 87.06 110 HIS A O 1
ATOM 851 N N . SER A 1 111 ? -4.401 3.530 -2.944 1.00 87.06 111 SER A N 1
ATOM 852 C CA . SER A 1 111 ? -4.530 2.376 -3.846 1.00 87.06 111 SER A CA 1
ATOM 853 C C . SER A 1 111 ? -4.736 1.052 -3.073 1.00 87.06 111 SER A C 1
ATOM 855 O O . SER A 1 111 ? -5.623 0.962 -2.219 1.00 87.06 111 SER A O 1
ATOM 857 N N . LEU A 1 112 ? -3.896 0.035 -3.299 1.00 89.56 112 LEU A N 1
ATOM 858 C CA . LEU A 1 112 ? -3.868 -1.208 -2.513 1.00 89.56 112 LEU A CA 1
ATOM 859 C C . LEU A 1 112 ? -3.861 -0.958 -0.993 1.00 89.56 112 LEU A C 1
ATOM 861 O O . LEU A 1 112 ? -4.609 -1.607 -0.267 1.00 89.56 112 LEU A O 1
ATOM 865 N N . GLY A 1 113 ? -3.077 0.009 -0.510 1.00 90.88 113 GLY A N 1
ATOM 866 C CA . GLY A 1 113 ? -3.026 0.353 0.913 1.00 90.88 113 GLY A CA 1
ATOM 867 C C . GLY A 1 113 ? -4.367 0.861 1.449 1.00 90.88 113 GLY A C 1
ATOM 868 O O . GLY A 1 113 ? -4.713 0.599 2.596 1.00 90.88 113 GLY A O 1
ATOM 869 N N . GLY A 1 114 ? -5.163 1.535 0.612 1.00 92.06 114 GLY A N 1
ATOM 870 C CA . GLY A 1 114 ? -6.521 1.959 0.960 1.00 92.06 114 GLY A CA 1
ATOM 871 C C . GLY A 1 114 ? -7.460 0.767 1.118 1.00 92.06 114 GLY A C 1
ATOM 872 O O . GLY A 1 114 ? -8.174 0.664 2.114 1.00 92.06 114 GLY A O 1
ATOM 873 N N . ALA A 1 115 ? -7.402 -0.181 0.177 1.00 93.69 115 ALA A N 1
ATOM 874 C CA . ALA A 1 115 ? -8.172 -1.421 0.262 1.00 93.69 115 ALA A CA 1
ATOM 875 C C . ALA A 1 115 ? -7.813 -2.245 1.509 1.00 93.69 115 ALA A C 1
ATOM 877 O O . ALA A 1 115 ? -8.691 -2.761 2.203 1.00 93.69 115 ALA A O 1
ATOM 878 N N . LEU A 1 116 ? -6.518 -2.321 1.813 1.00 95.25 116 LEU A N 1
ATOM 879 C CA . LEU A 1 116 ? -5.988 -2.984 2.994 1.00 95.25 116 LEU A CA 1
ATOM 880 C C . LEU A 1 116 ? -6.459 -2.307 4.287 1.00 95.25 116 LEU A C 1
ATOM 882 O O . LEU A 1 116 ? -6.978 -2.987 5.168 1.00 95.25 116 LEU A O 1
ATOM 886 N N . GLY A 1 117 ? -6.378 -0.977 4.377 1.00 94.88 117 GLY A N 1
ATOM 887 C CA . GLY A 1 117 ? -6.802 -0.233 5.564 1.00 94.88 117 GLY A CA 1
ATOM 888 C C . GLY A 1 117 ? -8.279 -0.426 5.916 1.00 94.88 117 GLY A C 1
ATOM 889 O O . GLY A 1 117 ? -8.619 -0.618 7.082 1.00 94.88 117 GLY A O 1
ATOM 890 N N . VAL A 1 118 ? -9.156 -0.482 4.909 1.00 96.25 118 VAL A N 1
ATOM 891 C CA . VAL A 1 118 ? -10.580 -0.802 5.115 1.00 96.25 118 VAL A CA 1
ATOM 892 C C . VAL A 1 118 ? -10.772 -2.209 5.671 1.00 96.25 118 VAL A C 1
ATOM 894 O O . VAL A 1 118 ? -11.602 -2.420 6.556 1.00 96.25 118 VAL A O 1
ATOM 897 N N . ARG A 1 119 ? -10.013 -3.185 5.169 1.00 96.44 119 ARG A N 1
ATOM 898 C CA . ARG A 1 119 ? -10.126 -4.577 5.616 1.00 96.44 119 ARG A CA 1
ATOM 899 C C . ARG A 1 119 ? -9.590 -4.770 7.022 1.00 96.44 119 ARG A C 1
ATOM 901 O O . ARG A 1 119 ? -10.233 -5.471 7.795 1.00 96.44 119 ARG A O 1
ATOM 908 N N . ILE A 1 120 ? -8.489 -4.103 7.365 1.00 96.25 120 ILE A N 1
ATOM 909 C CA . ILE A 1 120 ? -7.955 -4.062 8.729 1.00 96.25 120 ILE A CA 1
ATOM 910 C C . ILE A 1 120 ? -9.003 -3.511 9.688 1.00 96.25 120 ILE A C 1
ATOM 912 O O . ILE A 1 120 ? -9.331 -4.175 10.670 1.00 96.25 120 ILE A O 1
ATOM 916 N N . ALA A 1 121 ? -9.596 -2.360 9.369 1.00 95.81 121 ALA A N 1
ATOM 917 C CA . ALA A 1 121 ? -10.636 -1.754 10.194 1.00 95.81 121 ALA A CA 1
ATOM 918 C C . ALA A 1 121 ? -11.834 -2.691 10.399 1.00 95.81 121 ALA A C 1
ATOM 920 O O . ALA A 1 121 ? -12.291 -2.905 11.520 1.00 95.81 121 ALA A O 1
ATOM 921 N N . ALA A 1 122 ? -12.279 -3.345 9.327 1.00 96.06 122 ALA A N 1
ATOM 922 C CA . ALA A 1 122 ? -13.394 -4.279 9.381 1.00 96.06 122 ALA A CA 1
ATOM 923 C C . ALA A 1 122 ? -13.116 -5.546 10.210 1.00 96.06 122 ALA A C 1
ATOM 925 O O . ALA A 1 122 ? -14.067 -6.222 10.598 1.00 96.06 122 ALA A O 1
ATOM 926 N N . THR A 1 123 ? -11.851 -5.882 10.498 1.00 95.31 123 THR A N 1
ATOM 927 C CA . THR A 1 123 ? -11.538 -6.993 11.413 1.00 95.31 123 THR A CA 1
ATOM 928 C C . THR A 1 123 ? -11.917 -6.686 12.861 1.00 95.31 123 THR A C 1
ATOM 930 O O . THR A 1 123 ? -12.094 -7.614 13.647 1.00 95.31 123 THR A O 1
ATOM 933 N N . GLY A 1 124 ? -12.001 -5.403 13.234 1.00 92.81 124 GLY A N 1
ATOM 934 C CA . GLY A 1 124 ? -12.215 -4.971 14.615 1.00 92.81 124 GLY A CA 1
ATOM 935 C C . GLY A 1 124 ? -11.060 -5.299 15.570 1.00 92.81 124 GLY A C 1
ATOM 936 O O . GLY A 1 124 ? -11.232 -5.161 16.778 1.00 92.81 124 GLY A O 1
ATOM 937 N N . LYS A 1 125 ? -9.898 -5.730 15.057 1.00 91.94 125 LYS A N 1
ATOM 938 C CA . LYS A 1 125 ? -8.731 -6.150 15.855 1.00 91.94 125 LYS A CA 1
ATOM 939 C C . LYS A 1 125 ? -7.795 -5.012 16.265 1.00 91.94 125 LYS A C 1
ATOM 941 O O . LYS A 1 125 ? -6.792 -5.272 16.912 1.00 91.94 125 LYS A O 1
ATOM 946 N N . VAL A 1 126 ? -8.110 -3.769 15.902 1.00 89.88 126 VAL A N 1
ATOM 947 C CA . VAL A 1 126 ? -7.340 -2.574 16.278 1.00 89.88 126 VAL A CA 1
ATOM 948 C C . VAL A 1 126 ? -8.211 -1.725 17.212 1.00 89.88 126 VAL A C 1
ATOM 950 O O . VAL A 1 126 ? -8.998 -0.913 16.725 1.00 89.88 126 VAL A O 1
ATOM 953 N N . PRO A 1 127 ? -8.140 -1.920 18.545 1.00 87.19 127 PRO A N 1
ATOM 954 C CA . PRO A 1 127 ? -9.038 -1.251 19.493 1.00 87.19 127 PRO A CA 1
ATOM 955 C C . PRO A 1 127 ? -8.897 0.274 19.499 1.00 87.19 127 PRO A C 1
ATOM 957 O O . PRO A 1 127 ? -9.875 0.982 19.718 1.00 87.19 127 PRO A O 1
ATOM 960 N N . SER A 1 128 ? -7.690 0.768 19.220 1.00 89.31 128 SER A N 1
ATOM 961 C CA . SER A 1 128 ? -7.340 2.187 19.141 1.00 89.31 128 SER A CA 1
ATOM 962 C C . SER A 1 128 ? -7.815 2.884 17.862 1.00 89.31 128 SER A C 1
ATOM 964 O O . SER A 1 128 ? -7.629 4.094 17.723 1.00 89.31 128 SER A O 1
ATOM 966 N N . LEU A 1 129 ? -8.377 2.153 16.892 1.00 92.12 129 LEU A N 1
ATOM 967 C CA . LEU A 1 129 ? -8.726 2.712 15.590 1.00 92.12 129 LEU A CA 1
ATOM 968 C C . LEU A 1 129 ? -9.925 3.660 15.694 1.00 92.12 129 LEU A C 1
ATOM 970 O O . LEU A 1 129 ? -11.039 3.245 16.007 1.00 92.12 129 LEU A O 1
ATOM 974 N N . VAL A 1 130 ? -9.704 4.928 15.353 1.00 94.44 130 VAL A N 1
ATOM 975 C CA . VAL A 1 130 ? -10.752 5.960 15.343 1.00 94.44 130 VAL A CA 1
ATOM 976 C C . VAL A 1 130 ? -11.160 6.382 13.933 1.00 94.44 130 VAL A C 1
ATOM 978 O O . VAL A 1 130 ? -12.249 6.930 13.746 1.00 94.44 130 VAL A O 1
ATOM 981 N N . GLY A 1 131 ? -10.327 6.108 12.923 1.00 94.38 131 GLY A N 1
ATOM 982 C CA . GLY A 1 131 ? -10.621 6.502 11.550 1.00 94.38 131 GLY A CA 1
ATOM 983 C C . GLY A 1 131 ? -9.827 5.777 10.467 1.00 94.38 131 GLY A C 1
ATOM 984 O O . GLY A 1 131 ? -8.730 5.270 10.698 1.00 94.38 131 GLY A O 1
ATOM 985 N N . VAL A 1 132 ? -10.392 5.774 9.259 1.00 95.25 132 VAL A N 1
ATOM 986 C CA . VAL A 1 132 ? -9.769 5.263 8.034 1.00 95.25 132 VAL A CA 1
ATOM 987 C C . VAL A 1 132 ? -9.849 6.319 6.936 1.00 95.25 132 VAL A C 1
ATOM 989 O O . VAL A 1 132 ? -10.928 6.827 6.619 1.00 95.25 132 VAL A O 1
ATOM 992 N N . MET A 1 133 ? -8.707 6.611 6.320 1.00 93.81 133 MET A N 1
ATOM 993 C CA . MET A 1 133 ? -8.590 7.462 5.143 1.00 93.81 133 MET A CA 1
ATOM 994 C C . MET A 1 133 ? -8.166 6.631 3.933 1.00 93.81 133 MET A C 1
ATOM 996 O O . MET A 1 133 ? -7.106 6.008 3.928 1.00 93.81 133 MET A O 1
ATOM 1000 N N . VAL A 1 134 ? -8.990 6.659 2.890 1.00 91.88 134 VAL A N 1
ATOM 1001 C CA . VAL A 1 134 ? -8.739 5.986 1.614 1.00 91.88 134 VAL A CA 1
ATOM 1002 C C . VAL A 1 134 ? -8.446 7.035 0.552 1.00 91.88 134 VAL A C 1
ATOM 1004 O O . VAL A 1 134 ? -9.207 7.988 0.389 1.00 91.88 134 VAL A O 1
ATOM 1007 N N . ILE A 1 135 ? -7.349 6.852 -0.178 1.00 88.19 135 ILE A N 1
ATOM 1008 C CA . ILE A 1 135 ? -6.878 7.791 -1.194 1.00 88.19 135 ILE A CA 1
ATOM 1009 C C . ILE A 1 135 ? -6.878 7.108 -2.555 1.00 88.19 135 ILE A C 1
ATOM 1011 O O . ILE A 1 135 ? -6.259 6.059 -2.743 1.00 88.19 135 ILE A O 1
ATOM 1015 N N . ASP A 1 136 ? -7.571 7.748 -3.490 1.00 83.00 136 ASP A N 1
ATOM 1016 C CA . ASP A 1 136 ? -7.649 7.398 -4.905 1.00 83.00 136 ASP A CA 1
ATOM 1017 C C . ASP A 1 136 ? -8.115 5.958 -5.184 1.00 83.00 136 ASP A C 1
ATOM 1019 O O . ASP A 1 136 ? -7.628 5.266 -6.077 1.00 83.00 136 ASP A O 1
ATOM 1023 N N . VAL A 1 137 ? -9.087 5.483 -4.393 1.00 80.50 137 VAL A N 1
ATOM 1024 C CA . VAL A 1 137 ? -9.742 4.187 -4.617 1.00 80.50 137 VAL A CA 1
ATOM 1025 C C . VAL A 1 137 ? -11.237 4.272 -4.393 1.00 80.50 137 VAL A C 1
ATOM 1027 O O . VAL A 1 137 ? -11.712 4.545 -3.295 1.00 80.50 137 VAL A O 1
ATOM 1030 N N . VAL A 1 138 ? -11.979 3.907 -5.434 1.00 83.00 138 VAL A N 1
ATOM 1031 C CA . VAL A 1 138 ? -13.387 3.517 -5.357 1.00 83.00 138 VAL A CA 1
ATOM 1032 C C . VAL A 1 138 ? -13.513 2.190 -6.087 1.00 83.00 138 VAL A C 1
ATOM 1034 O O . VAL A 1 138 ? -12.942 2.041 -7.161 1.00 83.00 138 VAL A O 1
ATOM 1037 N N . GLU A 1 139 ? -14.254 1.226 -5.538 1.00 85.56 139 GLU A N 1
ATOM 1038 C CA . GLU A 1 139 ? -14.362 -0.128 -6.105 1.00 85.56 139 GLU A CA 1
ATOM 1039 C C . GLU A 1 139 ? -14.680 -0.104 -7.608 1.00 85.56 139 GLU A C 1
ATOM 1041 O O . GLU A 1 139 ? -13.944 -0.678 -8.405 1.00 85.56 139 GLU A O 1
ATOM 1046 N N . GLY A 1 140 ? -15.710 0.640 -8.021 1.00 82.06 140 GLY A N 1
ATOM 1047 C CA . GLY A 1 140 ? -16.106 0.722 -9.429 1.00 82.06 140 GLY A CA 1
ATOM 1048 C C . GLY A 1 140 ? -15.021 1.289 -10.356 1.00 82.06 140 GLY A C 1
ATOM 1049 O O . GLY A 1 140 ? -14.797 0.745 -11.438 1.00 82.06 140 GLY A O 1
ATOM 1050 N N . THR A 1 141 ? -14.322 2.352 -9.942 1.00 79.62 141 THR A N 1
ATOM 1051 C CA . THR A 1 141 ? -13.267 2.972 -10.764 1.00 79.62 141 THR A CA 1
ATOM 1052 C C . THR A 1 141 ? -11.988 2.146 -10.749 1.00 79.62 141 THR A C 1
ATOM 1054 O O . THR A 1 141 ? -11.385 1.956 -11.801 1.00 79.62 141 THR A O 1
ATOM 1057 N N . ALA A 1 142 ? -11.614 1.577 -9.601 1.00 79.38 142 ALA A N 1
ATOM 1058 C CA . ALA A 1 142 ? -10.476 0.677 -9.472 1.00 79.38 142 ALA A CA 1
ATOM 1059 C C . ALA A 1 142 ? -10.647 -0.535 -10.394 1.00 79.38 142 ALA A C 1
ATOM 1061 O O . ALA A 1 142 ? -9.781 -0.805 -11.223 1.00 79.38 142 ALA A O 1
ATOM 1062 N N . MET A 1 143 ? -11.809 -1.192 -10.333 1.00 83.44 143 MET A N 1
ATOM 1063 C CA . MET A 1 143 ? -12.144 -2.351 -11.163 1.00 83.44 143 MET A CA 1
ATOM 1064 C C . MET A 1 143 ? -12.138 -2.037 -12.665 1.00 83.44 143 MET A C 1
ATOM 1066 O O . MET A 1 143 ? -11.693 -2.859 -13.470 1.00 83.44 143 MET A O 1
ATOM 1070 N N . ALA A 1 144 ? -12.592 -0.845 -13.061 1.00 81.94 144 ALA A N 1
ATOM 1071 C CA . ALA A 1 144 ? -12.496 -0.392 -14.447 1.00 81.94 144 ALA A CA 1
ATOM 1072 C C . ALA A 1 144 ? -11.033 -0.167 -14.875 1.00 81.94 144 ALA A C 1
ATOM 1074 O O . ALA A 1 144 ? -10.627 -0.620 -15.947 1.00 81.94 144 ALA A O 1
ATOM 1075 N N . SER A 1 145 ? -10.226 0.460 -14.016 1.00 78.00 145 SER A N 1
ATOM 1076 C CA . SER A 1 145 ? -8.809 0.751 -14.262 1.00 78.00 145 SER A CA 1
ATOM 1077 C C . SER A 1 145 ? -7.929 -0.500 -14.335 1.00 78.00 145 SER A C 1
ATOM 1079 O O . SER A 1 145 ? -6.949 -0.500 -15.085 1.00 78.00 145 SER A O 1
ATOM 1081 N N . LEU A 1 146 ? -8.289 -1.598 -13.653 1.00 77.31 146 LEU A N 1
ATOM 1082 C CA . LEU A 1 146 ? -7.557 -2.873 -13.744 1.00 77.31 146 LEU A CA 1
ATOM 1083 C C . LEU A 1 146 ? -7.420 -3.367 -15.191 1.00 77.31 146 LEU A C 1
ATOM 1085 O O . LEU A 1 146 ? -6.371 -3.889 -15.568 1.00 77.31 146 LEU A O 1
ATOM 1089 N N . LYS A 1 147 ? -8.441 -3.143 -16.031 1.00 75.06 147 LYS A N 1
ATOM 1090 C CA . LYS A 1 147 ? -8.420 -3.530 -17.454 1.00 75.06 147 LYS A CA 1
ATOM 1091 C C . LYS A 1 147 ? -7.332 -2.803 -18.247 1.00 75.06 147 LYS A C 1
ATOM 1093 O O . LYS A 1 147 ? -6.814 -3.341 -19.221 1.00 75.06 147 LYS A O 1
ATOM 1098 N N . HIS A 1 148 ? -6.975 -1.591 -17.829 1.00 75.69 148 HIS A N 1
ATOM 1099 C CA . HIS A 1 148 ? -5.975 -0.758 -18.494 1.00 75.69 148 HIS A CA 1
ATOM 1100 C C . HIS A 1 148 ? -4.575 -0.916 -17.893 1.00 75.69 148 HIS A C 1
ATOM 1102 O O . HIS A 1 148 ? -3.584 -0.605 -18.559 1.00 75.69 148 HIS A O 1
ATOM 1108 N N . MET A 1 149 ? -4.468 -1.462 -16.680 1.00 73.56 149 MET A N 1
ATOM 1109 C CA . MET A 1 149 ? -3.203 -1.598 -15.959 1.00 73.56 149 MET A CA 1
ATOM 1110 C C . MET A 1 149 ? -2.183 -2.476 -16.700 1.00 73.56 149 MET A C 1
ATOM 1112 O O . MET A 1 149 ? -0.998 -2.152 -16.705 1.00 73.56 149 MET A O 1
ATOM 1116 N N . GLY A 1 150 ? -2.623 -3.508 -17.430 1.00 76.62 150 GLY A N 1
ATOM 1117 C CA . GLY A 1 150 ? -1.726 -4.316 -18.268 1.00 76.62 150 GLY A CA 1
ATOM 1118 C C . GLY A 1 150 ? -0.992 -3.501 -19.345 1.00 76.62 150 GLY A C 1
ATOM 1119 O O . GLY A 1 150 ? 0.198 -3.702 -19.572 1.00 76.62 150 GLY A O 1
ATOM 1120 N N . SER A 1 151 ? -1.664 -2.517 -19.956 1.00 77.81 151 SER A N 1
ATOM 1121 C CA . SER A 1 151 ? -1.050 -1.629 -20.958 1.00 77.81 151 SER A CA 1
ATOM 1122 C C . SER A 1 151 ? -0.034 -0.657 -20.348 1.00 77.81 151 SER A C 1
ATOM 1124 O O . SER A 1 151 ? 0.969 -0.330 -20.982 1.00 77.81 151 SER A O 1
ATOM 1126 N N . ILE A 1 152 ? -0.263 -0.238 -19.100 1.00 73.00 152 ILE A N 1
ATOM 1127 C CA . ILE A 1 152 ? 0.655 0.613 -18.334 1.00 73.00 152 ILE A CA 1
ATOM 1128 C C . ILE A 1 152 ? 1.903 -0.192 -17.962 1.00 73.00 152 ILE A C 1
ATOM 1130 O O . ILE A 1 152 ? 3.021 0.264 -18.195 1.00 73.00 152 ILE A O 1
ATOM 1134 N N . LEU A 1 153 ? 1.722 -1.420 -17.468 1.00 79.00 153 LEU A N 1
ATOM 1135 C CA . LEU A 1 153 ? 2.829 -2.312 -17.122 1.00 79.00 153 LEU A CA 1
ATOM 1136 C C . LEU A 1 153 ? 3.676 -2.693 -18.339 1.00 79.00 153 LEU A C 1
ATOM 1138 O O . LEU A 1 153 ? 4.896 -2.735 -18.229 1.00 79.00 153 LEU A O 1
ATOM 1142 N N . ALA A 1 154 ? 3.062 -2.888 -19.507 1.00 80.31 154 ALA A N 1
ATOM 1143 C CA . ALA A 1 154 ? 3.785 -3.192 -20.743 1.00 80.31 154 ALA A CA 1
ATOM 1144 C C . ALA A 1 154 ? 4.695 -2.044 -21.224 1.00 80.31 154 ALA A C 1
ATOM 1146 O O . ALA A 1 154 ? 5.666 -2.286 -21.937 1.00 80.31 154 ALA A O 1
ATOM 1147 N N . ARG A 1 155 ? 4.404 -0.793 -20.843 1.00 82.81 155 ARG A N 1
ATOM 1148 C CA . ARG A 1 155 ? 5.243 0.379 -21.161 1.00 82.81 155 ARG A CA 1
ATOM 1149 C C . ARG A 1 155 ? 6.410 0.559 -20.193 1.00 82.81 155 ARG A C 1
ATOM 1151 O O . ARG A 1 155 ? 7.283 1.392 -20.441 1.00 82.81 155 ARG A O 1
ATOM 1158 N N . ARG A 1 156 ? 6.416 -0.179 -19.082 1.00 85.06 156 ARG A N 1
ATOM 1159 C CA . ARG A 1 156 ? 7.443 -0.094 -18.048 1.00 85.06 156 ARG A CA 1
ATOM 1160 C C . ARG A 1 156 ? 8.733 -0.741 -18.570 1.00 85.06 156 ARG A C 1
ATOM 1162 O O . ARG A 1 156 ? 8.701 -1.910 -18.954 1.00 85.06 156 ARG A O 1
ATOM 1169 N N . PRO A 1 157 ? 9.874 -0.031 -18.575 1.00 89.44 157 PRO A N 1
ATOM 1170 C CA . PRO A 1 157 ? 11.155 -0.643 -18.888 1.00 89.44 157 PRO A CA 1
ATOM 1171 C C . PRO A 1 157 ? 11.414 -1.813 -17.941 1.00 89.44 157 PRO A C 1
ATOM 1173 O O . PRO A 1 157 ? 11.180 -1.704 -16.737 1.00 89.44 157 PRO A O 1
ATOM 1176 N N . SER A 1 158 ? 11.890 -2.933 -18.478 1.00 88.94 158 SER A N 1
ATOM 1177 C CA . SER A 1 158 ? 12.218 -4.112 -17.672 1.00 88.94 158 SER A CA 1
ATOM 1178 C C . SER A 1 158 ? 13.511 -3.934 -16.875 1.00 88.94 158 SER A C 1
ATOM 1180 O O . SER A 1 158 ? 13.688 -4.590 -15.851 1.00 88.94 158 SER A O 1
ATOM 1182 N N . ARG A 1 159 ? 14.407 -3.054 -17.341 1.00 93.31 159 ARG A N 1
ATOM 1183 C CA . ARG A 1 159 ? 15.728 -2.784 -16.765 1.00 93.31 159 ARG A CA 1
ATOM 1184 C C . ARG A 1 159 ? 16.082 -1.302 -16.883 1.00 93.31 159 ARG A C 1
ATOM 1186 O O . ARG A 1 159 ? 15.733 -0.671 -17.880 1.00 93.31 159 ARG A O 1
ATOM 1193 N N . PHE A 1 160 ? 16.850 -0.798 -15.922 1.00 94.06 160 PHE A N 1
ATOM 1194 C CA . PHE A 1 160 ? 17.469 0.529 -15.952 1.00 94.06 160 PHE A CA 1
ATOM 1195 C C . PHE A 1 160 ? 18.978 0.432 -15.771 1.00 94.06 160 PHE A C 1
ATOM 1197 O O . PHE A 1 160 ? 19.491 -0.492 -15.134 1.00 94.06 160 PHE A O 1
ATOM 1204 N N . ARG A 1 161 ? 19.691 1.416 -16.322 1.00 93.19 161 ARG A N 1
ATOM 1205 C CA . ARG A 1 161 ? 21.156 1.503 -16.207 1.00 93.19 161 ARG A CA 1
ATOM 1206 C C . ARG A 1 161 ? 21.606 2.169 -14.910 1.00 93.19 161 ARG A C 1
ATOM 1208 O O . ARG A 1 161 ? 22.722 1.942 -14.464 1.00 93.19 161 ARG A O 1
ATOM 1215 N N . SER A 1 162 ? 20.765 3.027 -14.340 1.00 92.44 162 SER A N 1
ATOM 1216 C CA . SER A 1 162 ? 21.037 3.738 -13.094 1.00 92.44 162 SER A CA 1
ATOM 1217 C C . SER A 1 162 ? 19.737 4.211 -12.443 1.00 92.44 162 SER A C 1
ATOM 1219 O O . SER A 1 162 ? 18.693 4.290 -13.090 1.00 92.44 162 SER A O 1
ATOM 1221 N N . HIS A 1 163 ? 19.803 4.558 -11.158 1.00 88.69 163 HIS A N 1
ATOM 1222 C CA . HIS A 1 163 ? 18.665 5.123 -10.432 1.00 88.69 163 HIS A CA 1
ATOM 1223 C C . HIS A 1 163 ? 18.183 6.434 -11.061 1.00 88.69 163 HIS A C 1
ATOM 1225 O O . HIS A 1 163 ? 16.982 6.650 -11.193 1.00 88.69 163 HIS A O 1
ATOM 1231 N N . LYS A 1 164 ? 19.117 7.269 -11.535 1.00 91.75 164 LYS A N 1
ATOM 1232 C CA . LYS A 1 164 ? 18.800 8.505 -12.256 1.00 91.75 164 LYS A CA 1
ATOM 1233 C C . LYS A 1 164 ? 17.994 8.235 -13.529 1.00 91.75 164 LYS A C 1
ATOM 1235 O O . LYS A 1 164 ? 17.016 8.925 -13.776 1.00 91.75 164 LYS A O 1
ATOM 1240 N N . ASP A 1 165 ? 18.372 7.219 -14.303 1.00 92.75 165 ASP A N 1
ATOM 1241 C CA . ASP A 1 165 ? 17.651 6.834 -15.523 1.00 92.75 165 ASP A CA 1
ATOM 1242 C C . ASP A 1 165 ? 16.199 6.420 -15.217 1.00 92.75 165 ASP A C 1
ATOM 1244 O O . ASP A 1 165 ? 15.266 6.813 -15.921 1.00 92.75 165 ASP A O 1
ATOM 1248 N N . ALA A 1 166 ? 15.988 5.706 -14.108 1.00 90.88 166 ALA A N 1
ATOM 1249 C CA . ALA A 1 166 ? 14.652 5.343 -13.650 1.00 90.88 166 ALA A CA 1
ATOM 1250 C C . ALA A 1 166 ? 13.823 6.548 -13.174 1.00 90.88 166 ALA A C 1
ATOM 1252 O O . ALA A 1 166 ? 12.644 6.646 -13.520 1.00 90.88 166 ALA A O 1
ATOM 1253 N N . VAL A 1 167 ? 14.424 7.475 -12.418 1.00 88.56 167 VAL A N 1
ATOM 1254 C CA . VAL A 1 167 ? 13.775 8.728 -11.981 1.00 88.56 167 VAL A CA 1
ATOM 1255 C C . VAL A 1 167 ? 13.386 9.575 -13.194 1.00 88.56 167 VAL A C 1
ATOM 1257 O O . VAL A 1 167 ? 12.230 9.980 -13.325 1.00 88.56 167 VAL A O 1
ATOM 1260 N N . ASP A 1 168 ? 14.315 9.773 -14.132 1.00 91.88 168 ASP A N 1
ATOM 1261 C CA . ASP A 1 168 ? 14.077 10.537 -15.356 1.00 91.88 168 ASP A CA 1
ATOM 1262 C C . ASP A 1 168 ? 12.962 9.883 -16.200 1.00 91.88 168 ASP A C 1
ATOM 1264 O O . ASP A 1 168 ? 12.116 10.574 -16.773 1.00 91.88 168 ASP A O 1
ATOM 1268 N N . TRP A 1 169 ? 12.911 8.546 -16.273 1.00 91.94 169 TRP A N 1
ATOM 1269 C CA . TRP A 1 169 ? 11.803 7.830 -16.911 1.00 91.94 169 TRP A CA 1
ATOM 1270 C C . TRP A 1 169 ? 10.465 8.053 -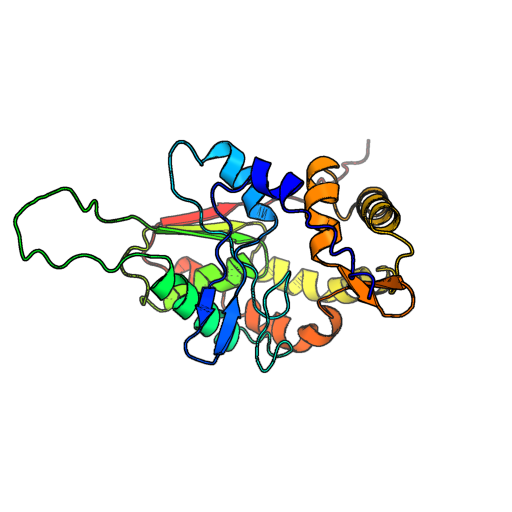16.192 1.00 91.94 169 TRP A C 1
ATOM 1272 O O . TRP A 1 169 ? 9.458 8.298 -16.861 1.00 91.94 169 TRP A O 1
ATOM 1282 N N . ALA A 1 170 ? 10.428 8.001 -14.858 1.00 86.69 170 ALA A N 1
ATOM 1283 C CA . ALA A 1 170 ? 9.200 8.187 -14.083 1.00 86.69 170 ALA A CA 1
ATOM 1284 C C . ALA A 1 170 ? 8.596 9.587 -14.280 1.00 86.69 170 ALA A C 1
ATOM 1286 O O . ALA A 1 170 ? 7.382 9.710 -14.455 1.00 86.69 170 ALA A O 1
ATOM 1287 N N . LEU A 1 171 ? 9.451 10.613 -14.344 1.00 87.69 171 LEU A N 1
ATOM 1288 C CA . LEU A 1 171 ? 9.056 11.993 -14.628 1.00 87.69 171 LEU A CA 1
ATOM 1289 C C . LEU A 1 171 ? 8.567 12.159 -16.073 1.00 87.69 171 LEU A C 1
ATOM 1291 O O . LEU A 1 171 ? 7.483 12.690 -16.310 1.00 87.69 171 LEU A O 1
ATOM 1295 N N . ARG A 1 172 ? 9.326 11.655 -17.059 1.00 89.19 172 ARG A N 1
ATOM 1296 C CA . ARG A 1 172 ? 8.964 11.770 -18.487 1.00 89.19 172 ARG A CA 1
ATOM 1297 C C . ARG A 1 172 ? 7.704 10.992 -18.858 1.00 89.19 172 ARG A C 1
ATOM 1299 O O . ARG A 1 172 ? 6.955 11.429 -19.723 1.00 89.19 172 ARG A O 1
ATOM 1306 N N . SER A 1 173 ? 7.487 9.833 -18.241 1.00 84.12 173 SER A N 1
ATOM 1307 C CA . SER A 1 173 ? 6.298 9.004 -18.481 1.00 84.12 173 SER A CA 1
ATOM 1308 C C . SER A 1 173 ? 5.027 9.578 -17.851 1.00 84.12 173 SER A C 1
ATOM 1310 O O . SER A 1 173 ? 3.942 9.083 -18.147 1.00 84.12 173 SER A O 1
ATOM 1312 N N . GLY A 1 174 ? 5.151 10.596 -16.990 1.00 80.69 174 GLY A N 1
ATOM 1313 C CA . GLY A 1 174 ? 4.043 11.120 -16.196 1.00 80.69 174 GLY A CA 1
ATOM 1314 C C . GLY A 1 174 ? 3.599 10.174 -15.078 1.00 80.69 174 GLY A C 1
ATOM 1315 O O . GLY A 1 174 ? 2.525 10.366 -14.524 1.00 80.69 174 GLY A O 1
ATOM 1316 N N . THR A 1 175 ? 4.404 9.157 -14.742 1.00 74.62 175 THR A N 1
ATOM 1317 C CA . THR A 1 175 ? 4.117 8.245 -13.620 1.00 74.62 175 THR A CA 1
ATOM 1318 C C . THR A 1 175 ? 4.190 8.991 -12.287 1.00 74.62 175 THR A C 1
ATOM 1320 O O . THR A 1 175 ? 3.405 8.731 -11.381 1.00 74.62 175 THR A O 1
ATOM 1323 N N . VAL A 1 176 ? 5.130 9.931 -12.174 1.00 77.88 176 VAL A N 1
ATOM 1324 C CA . VAL A 1 176 ? 5.266 10.844 -11.037 1.00 77.88 176 VAL A CA 1
ATOM 1325 C C . VAL A 1 176 ? 5.487 12.246 -11.594 1.00 77.88 176 VAL A C 1
ATOM 1327 O O . VAL A 1 176 ? 6.305 12.427 -12.490 1.00 77.88 176 VAL A O 1
ATOM 1330 N N . HIS A 1 177 ? 4.766 13.243 -11.081 1.00 79.00 177 HIS A N 1
ATOM 1331 C CA . HIS A 1 177 ? 4.916 14.637 -11.525 1.00 79.00 177 HIS A CA 1
ATOM 1332 C C . HIS A 1 177 ? 5.858 15.460 -10.642 1.00 79.00 177 HIS A C 1
ATOM 1334 O O . HIS A 1 177 ? 6.413 16.458 -11.093 1.00 79.00 177 HIS A O 1
ATOM 1340 N N . ASN A 1 178 ? 6.037 15.056 -9.384 1.00 80.00 178 ASN A N 1
ATOM 1341 C CA . ASN A 1 178 ? 6.887 15.750 -8.427 1.00 80.00 178 ASN A CA 1
ATOM 1342 C C . ASN A 1 178 ? 8.303 15.146 -8.438 1.00 80.00 178 ASN A C 1
ATOM 1344 O O . ASN A 1 178 ? 8.467 13.943 -8.241 1.00 80.00 178 ASN A O 1
ATOM 1348 N N . ILE A 1 179 ? 9.311 15.992 -8.664 1.00 82.31 179 ILE A N 1
ATOM 1349 C CA . ILE A 1 179 ? 10.724 15.594 -8.753 1.00 82.31 179 ILE A CA 1
ATOM 1350 C C . ILE A 1 179 ? 11.240 15.069 -7.415 1.00 82.31 179 ILE A C 1
ATOM 1352 O O . ILE A 1 179 ? 11.771 13.964 -7.377 1.00 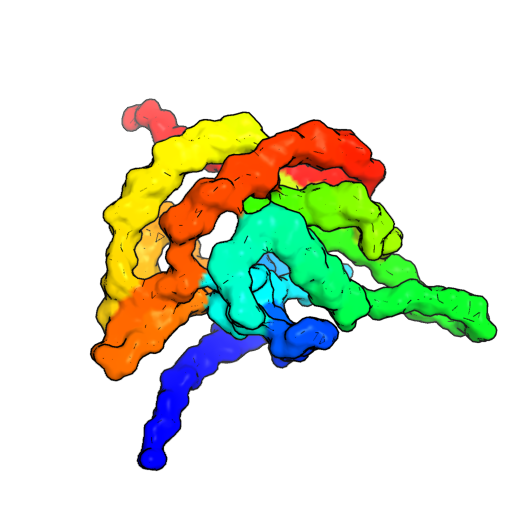82.31 179 ILE A O 1
ATOM 1356 N N . GLU A 1 180 ? 11.026 15.805 -6.324 1.00 77.56 180 GLU A N 1
ATOM 1357 C CA . GLU A 1 180 ? 11.459 15.385 -4.985 1.00 77.56 180 GLU A CA 1
ATOM 1358 C C . GLU A 1 180 ? 10.825 14.044 -4.605 1.00 77.56 180 GLU A C 1
ATOM 1360 O O . GLU A 1 180 ? 11.500 13.136 -4.119 1.00 77.56 180 GLU A O 1
ATOM 1365 N N . ALA A 1 181 ? 9.533 13.882 -4.909 1.00 72.62 181 ALA A N 1
ATOM 1366 C CA . ALA A 1 181 ? 8.851 12.613 -4.722 1.00 72.62 181 ALA A CA 1
ATOM 1367 C C . ALA A 1 181 ? 9.504 11.524 -5.577 1.00 72.62 181 ALA A C 1
ATOM 1369 O O . ALA A 1 181 ? 9.796 10.456 -5.060 1.00 72.62 181 ALA A O 1
ATOM 1370 N N . ALA A 1 182 ? 9.780 11.758 -6.861 1.00 79.38 182 ALA A N 1
ATOM 1371 C CA . ALA A 1 182 ? 10.402 10.755 -7.721 1.00 79.38 182 ALA A CA 1
ATOM 1372 C C . ALA A 1 182 ? 11.801 10.336 -7.227 1.00 79.38 182 ALA A C 1
ATOM 1374 O O . ALA A 1 182 ? 12.110 9.147 -7.251 1.00 79.38 182 ALA A O 1
ATOM 1375 N N . GLU A 1 183 ? 12.619 11.270 -6.739 1.00 80.88 183 GLU A N 1
ATOM 1376 C CA . GLU A 1 183 ? 13.991 11.013 -6.278 1.00 80.88 183 GLU A CA 1
ATOM 1377 C C . GLU A 1 183 ? 14.064 10.186 -4.994 1.00 80.88 183 GLU A C 1
ATOM 1379 O O . GLU A 1 183 ? 14.887 9.277 -4.897 1.00 80.88 183 GLU A O 1
ATOM 1384 N N . VAL A 1 184 ? 13.194 10.468 -4.022 1.00 76.88 184 VAL A N 1
ATOM 1385 C CA . VAL A 1 184 ? 13.115 9.684 -2.774 1.00 76.88 184 VAL A CA 1
ATOM 1386 C C . VAL A 1 184 ? 12.579 8.293 -3.063 1.00 76.88 184 VAL A C 1
ATOM 1388 O O . VAL A 1 184 ? 12.980 7.285 -2.480 1.00 76.88 184 VAL A O 1
ATOM 1391 N N . SER A 1 185 ? 11.619 8.262 -3.969 1.00 76.50 185 SER A N 1
ATOM 1392 C CA . SER A 1 185 ? 10.726 7.153 -4.062 1.00 76.50 185 SER A CA 1
ATOM 1393 C C . SER A 1 185 ? 11.295 6.161 -5.077 1.00 76.50 185 SER A C 1
ATOM 1395 O O . SER A 1 185 ? 11.755 5.105 -4.635 1.00 76.50 185 SER A O 1
ATOM 1397 N N . ILE A 1 186 ? 11.368 6.475 -6.386 1.00 84.44 186 ILE A N 1
ATOM 1398 C CA . ILE A 1 186 ? 11.721 5.551 -7.498 1.00 84.44 186 ILE A CA 1
ATOM 1399 C C . ILE A 1 186 ? 12.821 4.532 -7.156 1.00 84.44 186 ILE A C 1
ATOM 1401 O O . ILE A 1 186 ? 12.590 3.336 -7.379 1.00 84.44 186 ILE A O 1
ATOM 1405 N N . PRO A 1 187 ? 13.959 4.935 -6.558 1.00 85.50 187 PRO A N 1
ATOM 1406 C CA . PRO A 1 187 ? 15.010 4.002 -6.173 1.00 85.50 187 PRO A CA 1
ATOM 1407 C C . PRO A 1 187 ? 14.559 2.840 -5.284 1.00 85.50 187 PRO A C 1
ATOM 1409 O O . PRO A 1 187 ? 14.998 1.710 -5.480 1.00 85.50 187 PRO A O 1
ATOM 1412 N N . SER A 1 188 ? 13.636 3.062 -4.350 1.00 80.81 188 SER A N 1
ATOM 1413 C CA . SER A 1 188 ? 13.236 2.019 -3.404 1.00 80.81 188 SER A CA 1
ATOM 1414 C C . SER A 1 188 ? 12.371 0.901 -4.017 1.00 80.81 188 SER A C 1
ATOM 1416 O O . SER A 1 188 ? 12.299 -0.173 -3.416 1.00 80.81 188 SER A O 1
ATOM 1418 N N . GLN A 1 189 ? 11.821 1.061 -5.239 1.00 84.69 189 GLN A N 1
ATOM 1419 C CA . GLN A 1 189 ? 11.180 -0.045 -5.998 1.00 84.69 189 GLN A CA 1
ATOM 1420 C C . GLN A 1 189 ? 12.169 -0.816 -6.865 1.00 84.69 189 GLN A C 1
ATOM 1422 O O . GLN A 1 189 ? 11.738 -1.720 -7.581 1.00 84.69 189 GLN A O 1
ATOM 1427 N N . LEU A 1 190 ? 13.453 -0.460 -6.876 1.00 87.75 190 LEU A N 1
ATOM 1428 C CA . LEU A 1 190 ? 14.451 -1.095 -7.728 1.00 87.75 190 LEU A CA 1
ATOM 1429 C C . LEU A 1 190 ? 15.406 -1.949 -6.902 1.00 87.75 190 LEU A C 1
ATOM 1431 O O . LEU A 1 190 ? 15.803 -1.579 -5.802 1.00 87.75 190 LEU A O 1
ATOM 1435 N N . LYS A 1 191 ? 15.781 -3.106 -7.439 1.00 88.44 191 LYS A N 1
ATOM 1436 C CA . LYS A 1 191 ? 16.886 -3.925 -6.935 1.00 88.44 191 LYS A CA 1
ATOM 1437 C C . LYS A 1 191 ? 17.983 -3.997 -7.980 1.00 88.44 191 LYS A C 1
ATOM 1439 O O . LYS A 1 191 ? 17.699 -4.063 -9.178 1.00 88.44 191 LYS A O 1
ATOM 1444 N N . GLN A 1 192 ? 19.221 -4.009 -7.512 1.00 90.00 192 GLN A N 1
ATOM 1445 C CA . GLN A 1 192 ? 20.385 -4.196 -8.359 1.00 90.00 192 GLN A CA 1
ATOM 1446 C C . GLN A 1 192 ? 20.636 -5.688 -8.588 1.00 90.00 192 GLN A C 1
ATOM 1448 O O . GLN A 1 192 ? 20.543 -6.492 -7.663 1.00 90.00 192 GLN A O 1
ATOM 1453 N N . LEU A 1 193 ? 20.904 -6.052 -9.838 1.00 90.19 193 LEU A N 1
ATOM 1454 C CA . LEU A 1 193 ? 21.342 -7.384 -10.237 1.00 90.19 193 LEU A CA 1
ATOM 1455 C C . LEU A 1 193 ? 22.873 -7.476 -10.202 1.00 90.19 193 LEU A C 1
ATOM 1457 O O . LEU A 1 193 ? 23.568 -6.461 -10.195 1.00 90.19 193 LEU A O 1
ATOM 1461 N N . GLU A 1 194 ? 23.402 -8.699 -10.246 1.00 90.31 194 GLU A N 1
ATOM 1462 C CA . GLU A 1 194 ? 24.852 -8.963 -10.268 1.00 90.31 194 GLU A CA 1
ATOM 1463 C C . GLU A 1 194 ? 25.565 -8.301 -11.459 1.00 90.31 194 GLU A C 1
ATOM 1465 O O . GLU A 1 194 ? 26.724 -7.910 -11.354 1.00 90.31 194 GLU A O 1
ATOM 1470 N N . ASP A 1 195 ? 24.859 -8.119 -12.579 1.00 90.06 195 ASP A N 1
ATOM 1471 C CA . ASP A 1 195 ? 25.360 -7.432 -13.776 1.00 90.06 195 ASP A CA 1
ATOM 1472 C C . ASP A 1 195 ? 25.379 -5.893 -13.647 1.00 90.06 195 ASP A C 1
ATOM 1474 O O . ASP A 1 195 ? 25.712 -5.186 -14.599 1.00 90.06 195 ASP A O 1
ATOM 1478 N N . GLY A 1 196 ? 25.006 -5.363 -12.478 1.00 89.00 196 GLY A N 1
ATOM 1479 C CA . GLY A 1 196 ? 24.941 -3.938 -12.177 1.00 89.00 196 GLY A CA 1
ATOM 1480 C C . GLY A 1 196 ? 23.679 -3.235 -12.685 1.00 89.00 196 GLY A C 1
ATOM 1481 O O . GLY A 1 196 ? 23.485 -2.064 -12.357 1.00 89.00 196 GLY A O 1
ATOM 1482 N N . THR A 1 197 ? 22.809 -3.912 -13.444 1.00 92.12 197 THR A N 1
ATOM 1483 C CA . THR A 1 197 ? 21.540 -3.336 -13.911 1.00 92.12 197 THR A CA 1
ATOM 1484 C C . THR A 1 197 ? 20.481 -3.333 -12.813 1.00 92.12 197 THR A C 1
ATOM 1486 O O . THR A 1 197 ? 20.520 -4.127 -11.874 1.00 92.12 197 THR A O 1
ATOM 1489 N N . LEU A 1 198 ? 19.520 -2.419 -12.922 1.00 92.25 198 LEU A N 1
ATOM 1490 C CA . LEU A 1 198 ? 18.428 -2.274 -11.963 1.00 92.25 198 LEU A CA 1
ATOM 1491 C C . LEU A 1 198 ? 17.141 -2.846 -12.547 1.00 92.25 198 LEU A C 1
ATOM 1493 O O . LEU A 1 198 ? 16.788 -2.541 -13.687 1.00 92.25 198 LEU A O 1
ATOM 1497 N N . VAL A 1 199 ? 16.411 -3.623 -11.755 1.00 92.12 199 VAL A N 1
ATOM 1498 C CA . VAL A 1 199 ? 15.087 -4.155 -12.106 1.00 92.12 199 VAL A CA 1
ATOM 1499 C C . VAL A 1 199 ? 14.079 -3.822 -11.024 1.00 92.12 199 VAL A C 1
ATOM 1501 O O . VAL A 1 199 ? 14.439 -3.585 -9.874 1.00 92.12 199 VAL A O 1
ATOM 1504 N N . TRP A 1 200 ? 12.799 -3.840 -11.374 1.00 88.38 200 TRP A N 1
ATOM 1505 C CA . TRP A 1 200 ? 11.735 -3.673 -10.392 1.00 88.38 200 TRP A CA 1
ATOM 1506 C C . TRP A 1 200 ? 11.757 -4.803 -9.360 1.00 88.38 200 TRP A C 1
ATOM 1508 O O . TRP A 1 200 ? 11.884 -5.977 -9.709 1.00 88.38 200 TRP A O 1
ATOM 1518 N N . LYS A 1 201 ? 11.639 -4.438 -8.082 1.00 84.25 201 LYS A N 1
ATOM 1519 C CA . LYS A 1 201 ? 11.556 -5.373 -6.957 1.00 84.25 201 LYS A CA 1
ATOM 1520 C C . LYS A 1 201 ? 10.302 -6.222 -7.061 1.00 84.25 201 LYS A C 1
ATOM 1522 O O . LYS A 1 201 ? 10.389 -7.446 -7.069 1.00 84.25 201 LYS A O 1
ATOM 1527 N N . THR A 1 202 ? 9.164 -5.550 -7.185 1.00 80.12 202 THR A N 1
ATOM 1528 C CA . THR A 1 202 ? 7.851 -6.180 -7.251 1.00 80.12 202 THR A CA 1
ATOM 1529 C C . THR A 1 202 ? 7.471 -6.431 -8.703 1.00 80.12 202 THR A C 1
ATOM 1531 O O . THR A 1 202 ? 7.323 -5.492 -9.497 1.00 80.12 202 THR A O 1
ATOM 1534 N N . ASP A 1 203 ? 7.250 -7.699 -9.044 1.00 81.00 203 ASP A N 1
ATOM 1535 C CA . ASP A 1 203 ? 6.592 -8.064 -10.293 1.00 81.00 203 ASP A CA 1
ATOM 1536 C C . ASP A 1 203 ? 5.085 -7.815 -10.159 1.00 81.00 203 ASP A C 1
ATOM 1538 O O . ASP A 1 203 ? 4.298 -8.701 -9.815 1.00 81.00 203 ASP A O 1
ATOM 1542 N N . LEU A 1 204 ? 4.684 -6.571 -10.424 1.00 80.88 204 LEU A N 1
ATOM 1543 C CA . LEU A 1 204 ? 3.285 -6.166 -10.350 1.00 80.88 204 LEU A CA 1
ATOM 1544 C C . LEU A 1 204 ? 2.414 -6.938 -11.357 1.00 80.88 204 LEU A C 1
ATOM 1546 O O . LEU A 1 204 ? 1.240 -7.161 -11.091 1.00 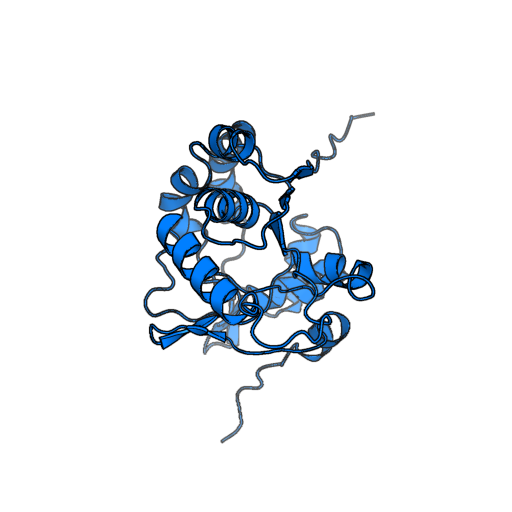80.88 204 LEU A O 1
ATOM 1550 N N . ALA A 1 205 ? 2.965 -7.407 -12.483 1.00 82.81 205 ALA A N 1
ATOM 1551 C CA . ALA A 1 205 ? 2.191 -8.191 -13.445 1.00 82.81 205 ALA A CA 1
ATOM 1552 C C . ALA A 1 205 ? 1.806 -9.560 -12.863 1.00 82.81 205 ALA A C 1
ATOM 1554 O O . ALA A 1 205 ? 0.662 -10.001 -13.017 1.00 82.81 205 ALA A O 1
ATOM 1555 N N . SER A 1 206 ? 2.722 -10.198 -12.128 1.00 84.44 206 SER A N 1
ATOM 1556 C CA . SER A 1 206 ? 2.460 -11.474 -11.449 1.00 84.44 206 SER A CA 1
ATOM 1557 C C . SER A 1 206 ? 1.372 -11.385 -10.368 1.00 84.44 206 SER A C 1
ATOM 1559 O O . SER A 1 206 ? 0.691 -12.377 -10.087 1.00 84.44 206 SER A O 1
ATOM 1561 N N . SER A 1 207 ? 1.154 -10.194 -9.794 1.00 85.19 207 SER A N 1
ATOM 1562 C CA . SER A 1 207 ? 0.138 -9.967 -8.761 1.00 85.19 207 SER A CA 1
ATOM 1563 C C . SER A 1 207 ? -1.267 -9.731 -9.318 1.00 85.19 207 SER A C 1
ATOM 1565 O O . SER A 1 207 ? -2.223 -9.692 -8.546 1.00 85.19 207 SER A O 1
ATOM 1567 N N . SER A 1 208 ? -1.425 -9.656 -10.647 1.00 87.12 208 SER A N 1
ATOM 1568 C CA . SER A 1 208 ? -2.710 -9.410 -11.324 1.00 87.12 208 SER A CA 1
ATOM 1569 C C . SER A 1 208 ? -3.833 -10.365 -10.923 1.00 87.12 208 SER A C 1
ATOM 1571 O O . SER A 1 208 ? -4.993 -9.958 -10.838 1.00 87.12 208 SER A O 1
ATOM 1573 N N . LYS A 1 209 ? -3.489 -11.610 -10.579 1.00 90.50 209 LYS A N 1
ATOM 1574 C CA . LYS A 1 209 ? -4.427 -12.606 -10.040 1.00 90.50 209 LYS A CA 1
ATOM 1575 C C . LYS A 1 209 ? -5.100 -12.180 -8.727 1.00 90.50 209 LYS A C 1
ATOM 1577 O O . LYS A 1 209 ? -6.199 -12.647 -8.444 1.00 90.50 209 LYS A O 1
ATOM 1582 N N . TYR A 1 210 ? -4.482 -11.295 -7.944 1.00 91.44 210 TYR A N 1
ATOM 1583 C CA . TYR A 1 210 ? -5.009 -10.827 -6.658 1.00 91.44 210 TYR A CA 1
ATOM 1584 C C . TYR A 1 210 ? -5.796 -9.518 -6.758 1.00 91.44 210 TYR A C 1
ATOM 1586 O O . TYR A 1 210 ? -6.610 -9.241 -5.879 1.00 91.44 210 TYR A O 1
ATOM 1594 N N . TRP A 1 211 ? -5.615 -8.730 -7.824 1.00 90.06 211 TRP A N 1
ATOM 1595 C CA . TRP A 1 211 ? -6.178 -7.377 -7.924 1.00 90.06 211 TRP A CA 1
ATOM 1596 C C . TRP A 1 211 ? -7.696 -7.345 -7.761 1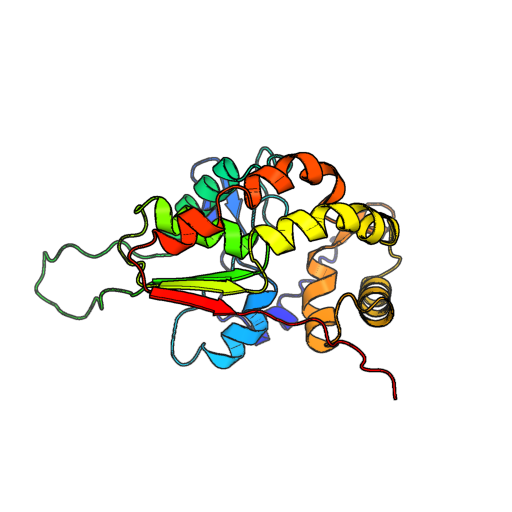.00 90.06 211 TRP A C 1
ATOM 1598 O O . TRP A 1 211 ? -8.229 -6.492 -7.060 1.00 90.06 211 TRP A O 1
ATOM 1608 N N . ASN A 1 212 ? -8.396 -8.312 -8.358 1.00 90.88 212 ASN A N 1
ATOM 1609 C CA . ASN A 1 212 ? -9.841 -8.432 -8.190 1.00 90.88 212 ASN A CA 1
ATOM 1610 C C . ASN A 1 212 ? -10.222 -8.625 -6.710 1.00 90.88 212 ASN A C 1
ATOM 1612 O O . ASN A 1 212 ? -11.137 -7.976 -6.204 1.00 90.88 212 ASN A O 1
ATOM 1616 N N . GLY A 1 213 ? -9.485 -9.482 -6.000 1.00 92.00 213 GLY A N 1
ATOM 1617 C CA . GLY A 1 213 ? -9.692 -9.751 -4.578 1.00 92.00 213 GLY A CA 1
ATOM 1618 C C . GLY A 1 213 ? -9.388 -8.552 -3.680 1.00 92.00 213 GLY A C 1
ATOM 1619 O O . GLY A 1 213 ? -10.021 -8.410 -2.640 1.00 92.00 213 GLY A O 1
ATOM 1620 N N . TRP A 1 214 ? -8.485 -7.654 -4.083 1.00 93.06 214 TRP A N 1
ATOM 1621 C CA . TRP A 1 214 ? -8.186 -6.436 -3.324 1.00 93.06 214 TRP A CA 1
ATOM 1622 C C . TRP A 1 214 ? -9.409 -5.517 -3.232 1.00 93.06 214 TRP A C 1
ATOM 1624 O O . TRP A 1 214 ? -9.773 -5.080 -2.137 1.00 93.06 214 TRP A O 1
ATOM 1634 N N . PHE A 1 215 ? -10.084 -5.283 -4.361 1.00 92.50 215 PHE A N 1
ATOM 1635 C CA . PHE A 1 215 ? -11.128 -4.258 -4.471 1.00 92.50 215 PHE A CA 1
ATOM 1636 C C . PHE A 1 215 ? -12.564 -4.790 -4.385 1.00 92.50 215 PHE A C 1
ATOM 1638 O O . PHE A 1 215 ? -13.465 -4.013 -4.078 1.00 92.50 215 PHE A O 1
ATOM 1645 N N . THR A 1 216 ? -12.801 -6.086 -4.610 1.00 93.69 216 THR A N 1
ATOM 1646 C CA . THR A 1 216 ? -14.157 -6.661 -4.541 1.00 93.69 216 THR A CA 1
ATOM 1647 C C . THR A 1 216 ? -14.772 -6.468 -3.155 1.00 93.69 216 THR A C 1
ATOM 1649 O O . THR A 1 216 ? -14.199 -6.892 -2.148 1.00 93.69 216 THR A O 1
ATOM 1652 N N . GLY A 1 217 ? -15.963 -5.865 -3.110 1.00 93.56 217 GLY A N 1
ATOM 1653 C CA . GLY A 1 217 ? -16.717 -5.602 -1.885 1.00 93.56 217 GLY A CA 1
ATOM 1654 C C . GLY A 1 217 ? -16.179 -4.442 -1.044 1.00 93.56 217 GLY A C 1
ATOM 1655 O O . GLY A 1 217 ? -16.734 -4.167 0.025 1.00 93.56 217 GLY A O 1
ATOM 1656 N N . LEU A 1 218 ? -15.134 -3.750 -1.510 1.00 93.81 218 LEU A N 1
ATOM 1657 C CA . LEU A 1 218 ? -14.463 -2.689 -0.767 1.00 93.81 218 LEU A CA 1
ATOM 1658 C C . LEU A 1 218 ? -15.412 -1.540 -0.423 1.00 93.81 218 LEU A C 1
ATOM 1660 O O . LEU A 1 218 ? -15.392 -1.058 0.707 1.00 93.81 218 LEU A O 1
ATOM 1664 N N . SER A 1 219 ? -16.270 -1.113 -1.355 1.00 93.75 219 SER A N 1
ATOM 1665 C CA . SER A 1 219 ? -17.185 0.005 -1.100 1.00 93.75 219 SER A CA 1
ATOM 1666 C C . SER A 1 219 ? -18.219 -0.348 -0.034 1.00 93.75 219 SER A C 1
ATOM 1668 O O . SER A 1 219 ? -18.474 0.452 0.865 1.00 93.75 219 SER A O 1
ATOM 1670 N N . LYS A 1 220 ? -18.775 -1.565 -0.082 1.00 95.88 220 LYS A N 1
ATOM 1671 C CA . LYS A 1 220 ? -19.715 -2.045 0.940 1.00 95.88 220 LYS A CA 1
ATOM 1672 C C . LYS A 1 220 ? -19.042 -2.125 2.311 1.00 95.88 220 LYS A C 1
ATOM 1674 O O . LYS A 1 220 ? -19.623 -1.688 3.300 1.00 95.88 220 LYS A O 1
ATOM 1679 N N . GLN A 1 221 ? -17.825 -2.663 2.359 1.00 95.88 221 GLN A N 1
ATOM 1680 C CA . GLN A 1 221 ? -17.072 -2.821 3.598 1.00 95.88 221 GLN A CA 1
ATOM 1681 C C . GLN A 1 221 ? -16.688 -1.464 4.196 1.00 95.88 221 GLN A C 1
ATOM 1683 O O . GLN A 1 221 ? -16.947 -1.236 5.375 1.00 95.88 221 GLN A O 1
ATOM 1688 N N . PHE A 1 222 ? -16.186 -0.533 3.377 1.00 96.12 222 PHE A N 1
ATOM 1689 C CA . PHE A 1 222 ? -15.868 0.833 3.793 1.00 96.12 222 PHE A CA 1
ATOM 1690 C C . PHE A 1 222 ? -17.082 1.529 4.403 1.00 96.12 222 PHE A C 1
ATOM 1692 O O . PHE A 1 222 ? -16.987 2.065 5.497 1.00 96.12 222 PHE A O 1
ATOM 1699 N N . LEU A 1 223 ? -18.248 1.466 3.753 1.00 96.12 223 LEU A N 1
ATOM 1700 C CA . LEU A 1 223 ? -19.471 2.089 4.269 1.00 96.12 223 LEU A CA 1
ATOM 1701 C C . LEU A 1 223 ? -19.976 1.451 5.572 1.00 96.12 223 LEU A C 1
ATOM 1703 O O . LEU A 1 223 ? -20.654 2.123 6.345 1.00 96.12 223 LEU A O 1
ATOM 1707 N N . SER A 1 224 ? -19.644 0.182 5.824 1.00 96.88 224 SER A N 1
ATOM 1708 C CA . SER A 1 224 ? -20.041 -0.535 7.041 1.00 96.88 224 SER A CA 1
ATOM 1709 C C . SER A 1 224 ? -19.151 -0.270 8.260 1.00 96.88 224 SER A C 1
ATOM 1711 O O . SER A 1 224 ? -19.521 -0.672 9.361 1.00 96.88 224 SER A O 1
ATOM 1713 N N . LEU A 1 225 ? -17.999 0.393 8.090 1.00 96.69 225 LEU A N 1
ATOM 1714 C CA . LEU A 1 225 ? -17.099 0.705 9.204 1.00 96.69 225 LEU A CA 1
ATOM 1715 C C . LEU A 1 225 ? -17.779 1.645 10.207 1.00 96.69 225 LEU A C 1
ATOM 1717 O O . LEU A 1 225 ? -18.449 2.607 9.814 1.00 96.69 225 LEU A O 1
ATOM 1721 N N . LYS A 1 226 ? -17.563 1.397 11.500 1.00 95.00 226 LYS A N 1
ATOM 1722 C CA . LYS A 1 226 ? -18.082 2.236 12.595 1.00 95.00 226 LYS A CA 1
ATOM 1723 C C . LYS A 1 226 ? -17.232 3.493 12.805 1.00 95.00 226 LYS A C 1
ATOM 1725 O O . LYS A 1 226 ? -17.732 4.500 13.294 1.00 95.00 226 LYS A O 1
ATOM 1730 N N . GLU A 1 227 ? -15.969 3.431 12.403 1.00 96.25 227 GLU A N 1
ATOM 1731 C CA . GLU A 1 227 ? -14.961 4.473 12.541 1.00 96.25 227 GLU A CA 1
ATOM 1732 C C . GLU A 1 227 ? -15.237 5.668 11.612 1.00 96.25 227 GLU A C 1
ATOM 1734 O O . GLU A 1 227 ? -16.031 5.590 10.658 1.00 96.25 227 GLU A O 1
ATOM 1739 N N . ALA A 1 228 ? -14.562 6.792 11.869 1.00 96.75 228 ALA A N 1
ATOM 1740 C CA . ALA A 1 228 ? -14.579 7.934 10.964 1.00 96.75 228 ALA A CA 1
ATOM 1741 C C . ALA A 1 228 ? -13.993 7.541 9.599 1.00 96.75 228 ALA A C 1
ATOM 1743 O O . ALA A 1 228 ? -13.036 6.776 9.503 1.00 96.75 228 ALA A O 1
ATOM 1744 N N . LYS A 1 229 ? -14.581 8.055 8.521 1.00 96.12 229 LYS A N 1
ATOM 1745 C CA . LYS A 1 229 ? -14.252 7.656 7.149 1.00 96.12 229 LYS A CA 1
ATOM 1746 C C . LYS A 1 229 ? -13.936 8.885 6.323 1.00 96.12 229 LYS A C 1
ATOM 1748 O O . LYS A 1 229 ? -14.774 9.778 6.219 1.00 96.12 229 LYS A O 1
ATOM 1753 N N . VAL A 1 230 ? -12.765 8.900 5.700 1.00 94.62 230 VAL A N 1
ATOM 1754 C CA . VAL A 1 230 ? -12.372 9.935 4.742 1.00 94.62 230 VAL A CA 1
ATOM 1755 C C . VAL A 1 230 ? -12.040 9.270 3.416 1.00 94.62 230 VAL A C 1
ATOM 1757 O O . VAL A 1 230 ? -11.271 8.315 3.365 1.00 94.62 230 VAL A O 1
ATOM 1760 N N . LEU A 1 231 ? -12.626 9.779 2.337 1.00 91.06 231 LEU A N 1
ATOM 1761 C CA . LEU A 1 231 ? -12.303 9.373 0.976 1.00 91.06 231 LEU A CA 1
ATOM 1762 C C . LEU A 1 231 ? -11.741 10.585 0.238 1.00 91.06 231 LEU A C 1
ATOM 1764 O O . LEU A 1 231 ? -12.440 11.581 0.060 1.00 91.06 231 LEU A O 1
ATOM 1768 N N . VAL A 1 232 ? -10.487 10.489 -0.192 1.00 88.06 232 VAL A N 1
ATOM 1769 C CA . VAL A 1 232 ? -9.817 11.514 -0.994 1.00 88.06 232 VAL A CA 1
ATOM 1770 C C . VAL A 1 232 ? -9.733 11.008 -2.425 1.00 88.06 232 VAL A C 1
ATOM 1772 O O . VAL A 1 232 ? -9.120 9.975 -2.685 1.00 88.06 232 VAL A O 1
ATOM 1775 N N . LEU A 1 233 ? -10.349 11.727 -3.359 1.00 84.25 233 LEU A N 1
ATOM 1776 C CA . LEU A 1 233 ? -10.299 11.400 -4.782 1.00 84.25 233 LEU A CA 1
ATOM 1777 C C . LEU A 1 233 ? -9.386 12.394 -5.489 1.00 84.25 233 LEU A C 1
ATOM 1779 O O . LEU A 1 233 ? -9.657 13.595 -5.488 1.00 84.25 233 LEU A O 1
ATOM 1783 N N . ALA A 1 234 ? -8.325 11.891 -6.112 1.00 69.56 234 ALA A N 1
ATOM 1784 C CA . ALA A 1 234 ? -7.534 12.679 -7.038 1.00 69.56 234 ALA A CA 1
ATOM 1785 C C . ALA A 1 234 ? -8.174 12.526 -8.422 1.00 69.56 234 ALA A C 1
ATOM 1787 O O . ALA A 1 234 ? -8.035 11.509 -9.093 1.00 69.56 234 ALA A O 1
ATOM 1788 N N . GLY A 1 235 ? -8.958 13.519 -8.843 1.00 57.78 235 GLY A N 1
ATOM 1789 C CA . GLY A 1 235 ? -9.484 13.532 -10.204 1.00 57.78 235 GLY A CA 1
ATOM 1790 C C . GLY A 1 235 ? -8.338 13.578 -11.214 1.00 57.78 235 GLY A C 1
ATOM 1791 O O . GLY A 1 235 ? -7.383 14.335 -11.039 1.00 57.78 235 GLY A O 1
ATOM 1792 N N . GLY A 1 236 ? -8.447 12.814 -12.304 1.00 47.38 236 GLY A N 1
ATOM 1793 C CA . GLY A 1 236 ? -7.616 13.063 -13.475 1.00 47.38 236 GLY A CA 1
ATOM 1794 C C . GLY A 1 236 ? -7.850 14.502 -13.926 1.00 47.38 236 GLY A C 1
ATOM 1795 O O . GLY A 1 236 ? -9.000 14.905 -14.118 1.00 47.38 236 GLY A O 1
ATOM 1796 N N . LEU A 1 237 ? -6.778 15.284 -14.074 1.00 37.88 237 LEU A N 1
ATOM 1797 C CA . LEU A 1 237 ? -6.816 16.540 -14.814 1.00 37.88 237 LEU A CA 1
ATOM 1798 C C . LEU A 1 237 ? -7.333 16.213 -16.218 1.00 37.88 237 LEU A C 1
ATOM 1800 O O . LEU A 1 237 ? -6.579 15.832 -17.108 1.00 37.88 237 LEU A O 1
ATOM 1804 N N . SER A 1 238 ? -8.648 16.322 -16.403 1.00 36.06 238 SER A N 1
ATOM 1805 C CA . SER A 1 238 ? -9.252 16.441 -17.715 1.00 36.06 238 SER A CA 1
ATOM 1806 C C . SER A 1 238 ? -8.606 17.671 -18.325 1.00 36.06 238 SER A C 1
ATOM 1808 O O . SER A 1 238 ? -8.951 18.795 -17.955 1.00 36.06 238 SER A O 1
ATOM 1810 N N . THR A 1 239 ? -7.674 17.473 -19.251 1.00 39.00 239 THR A N 1
ATOM 1811 C CA . THR A 1 239 ? -7.305 18.500 -20.215 1.00 39.00 239 THR A CA 1
ATOM 1812 C C . THR A 1 239 ? -8.578 18.838 -20.984 1.00 39.00 239 THR A C 1
ATOM 1814 O O . THR A 1 239 ? -8.936 18.208 -21.975 1.00 39.00 239 THR A O 1
ATOM 1817 N N . ARG A 1 240 ? -9.345 19.806 -20.469 1.00 36.50 240 ARG A N 1
ATOM 1818 C CA . ARG A 1 240 ? -10.346 20.494 -21.271 1.00 36.50 240 ARG A CA 1
ATOM 1819 C C . ARG A 1 240 ? -9.565 21.163 -22.388 1.00 36.50 240 ARG A C 1
ATOM 1821 O O . ARG A 1 240 ? -8.789 22.078 -22.129 1.00 36.50 240 ARG A O 1
ATOM 1828 N N . GLY A 1 241 ? -9.742 20.637 -23.595 1.00 41.69 241 GLY A N 1
ATOM 1829 C CA . GLY A 1 241 ? -9.338 21.317 -24.810 1.00 41.69 241 GLY A CA 1
ATOM 1830 C C . GLY A 1 241 ? -9.917 22.728 -24.822 1.00 41.69 241 GLY A C 1
ATOM 1831 O O . GLY A 1 241 ? -11.102 22.924 -24.537 1.00 41.69 241 GLY A O 1
ATOM 1832 N N . GLY A 1 242 ? -9.040 23.674 -25.121 1.00 33.16 242 GLY A N 1
ATOM 1833 C CA . GLY A 1 242 ? -9.326 25.005 -25.631 1.00 33.16 242 GLY A CA 1
ATOM 1834 C C . GLY A 1 242 ? -8.400 25.226 -26.811 1.00 33.16 242 GLY A C 1
ATOM 1835 O O . GLY A 1 242 ? -7.219 24.831 -26.678 1.00 33.16 242 GLY A O 1
#

Organism: Hyaloperonospora arabidopsidis (strain Emoy2) (NCBI:txid559515)

Foldseek 3Di:
DDDDPPVPPVVLCVLQDVDWDWDQFPVRWIKTFDDLVRSVVRVVPVVPDDDTHIAFQLFFPTGDPCSLPPALVVRLVVVLRVCPVVPDPDDDPPDPPPDSPLHADEQEAEDLSLLSQLVNLLVCSNVNYQYYEYEADDLVVLVVCLVVVVVVLVPDDQKDQDLVRQLVCCCVVVVDVDSSSSSSPRVRQWDADPVRIIGGSHPVVSCSVRSNSSRVCSNVSQVPRPHHYHYHHDDDPPPPDD

Sequence (242 aa):
MATSSDISYDGAWAKYFDSNEDVALPNGDALKVRMWFCSMVEAMLKETCRVYAFDLRGHGQTHTSVDVDLSIDTLVVDTLQVMELLIPPMALEEDGNADLENSQTIIVGHSLGGALGVRIAATGKVPSLVGVMVIDVVEGTAMASLKHMGSILARRPSRFRSHKDAVDWALRSGTVHNIEAAEVSIPSQLKQLEDGTLVWKTDLASSSKYWNGWFTGLSKQFLSLKEAKVLVLAGGLSTRGG

Radius of gyration: 19.22 Å; chains: 1; bounding box: 57×42×65 Å

InterPro domains:
  IPR000073 Alpha/beta hydrolase fold-1 [PF12697] (35-218)
  IPR016812 Protein phosphatase methylesterase, eukaryotic [PTHR14189] (41-235)
  IPR029058 Alpha/Beta hydrolase fold [G3DSA:3.40.50.1820] (11-239)
  IPR029058 Alpha/Beta hydrolase fold [SSF53474] (36-235)
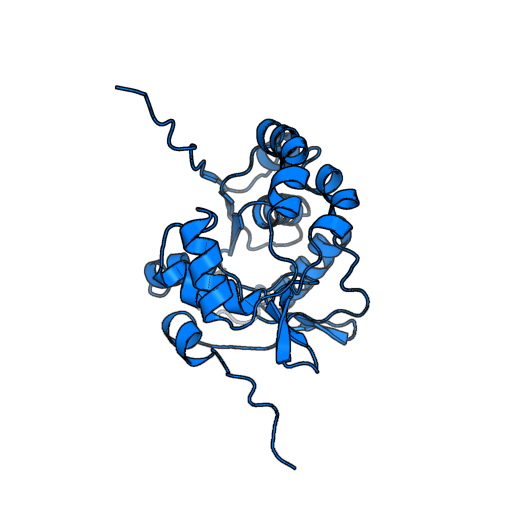
Secondary structure (DSSP, 8-state):
--------THHHHTTT-S---EEE-TTS-EEE---TTHHHHHHHHTTTS-------TTSTT-B-TTTT---HHHHHHHHHHHHHHHSPPPPP-SS--TT-----EEEEEETHHHHHHHHHHHHT--TTEEEEEEES--HHHHHHHHHHHHHHHHTS-S-BSSHHHHHHHHHHTTS---HHHHHHHGGGGEEE-TTS-EEESS-TTTTHHHHHHHHTTHHHHHHH-SSEEEEE----------

pLDDT: mean 76.21, std 18.79, range [25.09, 96.88]